Protein AF-A0A7S1BZ15-F1 (afdb_monomer)

Foldseek 3Di:
DDPDDPPPQDQPPLPQWQDKDWDLQLPPPDIWIWTDHFFWIATFDDDPVDPDGPPSPGGPDIDGDDPQKTWQDKDWDPQQLQLHIKIWTWIARPVQQWIWIWIWGDDVPGSDDDTDTDDDDPQFDFIDTDRDPFGWRDKDWDPPVPLQGTWIWTDTPPDIDTGDGDHPDRFDKDWDFQADPDPPCRRVAQKKKWWWKQFQVVRDIDIRIDHRHDAWDQDDPVGTDHDSIDMRRQGHGIDTDDIDMGD

Nearest PDB structures (foldseek):
  5kkl-assembly1_A  TM=6.289E-01  e=1.834E-01  Thermochaetoides thermophila DSM 1495
  5kji-assembly1_A  TM=6.175E-01  e=2.250E-01  Thermochaetoides thermophila DSM 1495
  5bjs-assembly1_A  TM=6.123E-01  e=2.131E+00  Thermochaetoides thermophila
  4k15-assembly1_C-2  TM=3.748E-01  e=7.644E+00  Listeria monocytogenes EGD-e

Sequence (247 aa):
MVKKFDTKIPIKDVSGCKNIEVADINEDGIMDFFLSTKDRIQFFYSSEKYSKIISLEGASEEILPPSNYKLGIATMQDFDLDGGLKVVAVYYNEEQKKHKTVMYSRREGVSKAPFWKVFHSKDNFPVVEGQFSSKFNDIAAVDYNNDGFKDIVVVNHYALYHLVSEPLYTPTYLAVVLHGKGYVNKYGIGSSLKMKVYNKKKKQIEYHLKSVNTYSHGTTEHGGAVDHRNVFGLGYTSTPLHLSIVW

InterPro domains:
  IPR028994 Integrin alpha, N-terminal [G3DSA:2.130.10.130] (46-192)
  IPR028994 Integrin alpha, N-terminal [SSF69318] (20-158)

Secondary structure (DSSP, 8-state):
------TTSPPTT-TT--EEEEE-SSSSSS-EEEEE-SS-EEEE--BTTBSS-S-SSS-SEEEPPPTT-EEEEEEEE-TTSSSS-EEEEEEEETTTTEEEEEEEEPPTT--SSPPEE----GGGS---EEE-SS-EEEEEEE-SSSSSSPEEEEEESS-EEEE----SS--EEEEE----SSSS-TT-TT-EEEEEEEETTTTEEEEEEEE------S--TT-------EEEEEETTEEEEEEEEE-

pLDDT: mean 82.38, std 12.86, range [39.16, 97.62]

Solvent-accessible surface area (backbone atoms only — not comparable to full-atom values): 14751 Å² total; per-residue (Å²): 133,87,78,78,76,82,80,85,69,75,73,65,94,57,71,65,58,76,41,76,49,76,43,56,76,54,73,80,86,49,68,19,39,40,38,25,26,50,66,34,35,35,31,40,53,46,50,89,94,40,98,48,76,68,40,95,84,45,66,75,43,74,48,73,51,60,91,84,37,38,36,40,51,54,53,75,44,50,55,79,25,66,62,56,66,25,39,40,35,37,28,35,21,83,89,75,33,30,45,44,54,47,41,30,32,50,56,92,95,42,55,58,86,65,73,39,83,72,68,89,66,72,72,74,45,59,64,60,76,54,79,45,99,64,64,51,76,50,76,48,76,44,52,81,85,70,81,79,43,43,18,41,38,39,28,36,94,86,50,77,47,79,35,67,54,62,69,88,64,88,59,45,67,48,77,43,72,56,78,47,95,53,96,66,63,34,63,41,60,71,24,33,41,42,36,37,26,42,29,63,81,79,71,41,79,48,76,50,77,46,72,31,78,73,82,62,64,57,74,45,104,87,56,56,58,76,74,71,64,48,72,42,31,32,21,88,42,42,42,86,74,47,78,48,80,46,118

Mean predicted aligned error: 7.74 Å

Organism: NCBI:txid216773

Radius of gyration: 18.77 Å; Cα contacts (8 Å, |Δi|>4): 519; chains: 1; bounding box: 54×38×46 Å

Structure (mmCIF, N/CA/C/O backbone):
data_AF-A0A7S1BZ15-F1
#
_entry.id   AF-A0A7S1BZ15-F1
#
loop_
_atom_site.group_PDB
_atom_site.id
_atom_site.type_symbol
_atom_site.label_atom_id
_atom_site.label_alt_id
_atom_site.label_comp_id
_atom_site.label_asym_id
_atom_site.label_entity_id
_atom_site.label_seq_id
_atom_site.pdbx_PDB_ins_code
_atom_site.Cartn_x
_atom_site.Cartn_y
_atom_site.Cartn_z
_atom_site.occupancy
_atom_site.B_iso_or_equiv
_atom_site.auth_seq_id
_atom_site.auth_comp_id
_atom_site.auth_asym_id
_atom_site.auth_atom_id
_atom_site.pdbx_PDB_model_num
ATOM 1 N N . MET A 1 1 ? -33.675 -0.285 -7.784 1.00 44.59 1 MET A N 1
ATOM 2 C CA . MET A 1 1 ? -33.252 0.994 -8.396 1.00 44.59 1 MET A CA 1
ATOM 3 C C . MET A 1 1 ? -31.966 0.731 -9.171 1.00 44.59 1 MET A C 1
ATOM 5 O O . MET A 1 1 ? -30.958 0.428 -8.548 1.00 44.59 1 MET A O 1
ATOM 9 N N . VAL A 1 2 ? -32.007 0.723 -10.506 1.00 39.16 2 VAL A N 1
ATOM 10 C CA . VAL A 1 2 ? -30.807 0.484 -11.329 1.00 39.16 2 VAL A CA 1
ATOM 11 C C . VAL A 1 2 ? -29.987 1.771 -11.325 1.00 39.16 2 VAL A C 1
ATOM 13 O O . VAL A 1 2 ? -30.409 2.772 -11.903 1.00 39.16 2 VAL A O 1
ATOM 16 N N . LYS A 1 3 ? -28.846 1.775 -10.629 1.00 40.25 3 LYS A N 1
ATOM 17 C CA . LYS A 1 3 ? -27.887 2.880 -10.721 1.00 40.25 3 LYS A CA 1
ATOM 18 C C . LYS A 1 3 ? -27.368 2.900 -12.163 1.00 40.25 3 LYS A C 1
ATOM 20 O O . LYS A 1 3 ? -26.709 1.959 -12.590 1.00 40.25 3 LYS A O 1
ATOM 25 N N . LYS A 1 4 ? -27.709 3.936 -12.936 1.00 44.47 4 LYS A N 1
ATOM 26 C CA . LYS A 1 4 ? -27.056 4.188 -14.227 1.00 44.47 4 LYS A CA 1
ATOM 27 C C . LYS A 1 4 ? -25.597 4.517 -13.925 1.00 44.47 4 LYS A C 1
ATOM 29 O O . LYS A 1 4 ? -25.329 5.524 -13.277 1.00 44.47 4 LYS A O 1
ATOM 34 N N . PHE A 1 5 ? -24.680 3.657 -14.356 1.00 49.06 5 PHE A N 1
ATOM 35 C CA . PHE A 1 5 ? -23.257 3.967 -14.326 1.00 49.06 5 PHE A CA 1
ATOM 36 C C . PHE A 1 5 ? -23.017 5.185 -15.222 1.00 49.06 5 PHE A C 1
ATOM 38 O O . PHE A 1 5 ? -23.449 5.212 -16.376 1.00 49.06 5 PHE A O 1
ATOM 45 N N . ASP A 1 6 ? -22.388 6.217 -14.670 1.00 52.53 6 ASP A N 1
ATOM 46 C CA . ASP A 1 6 ? -22.028 7.432 -15.397 1.00 52.53 6 ASP A CA 1
ATOM 47 C C . ASP A 1 6 ? -20.778 7.137 -16.239 1.00 52.53 6 ASP A C 1
ATOM 49 O O . ASP A 1 6 ? -19.660 7.488 -15.885 1.00 52.53 6 ASP A O 1
ATOM 53 N N . THR A 1 7 ? -20.949 6.393 -17.335 1.00 54.91 7 THR A N 1
ATOM 54 C CA . THR A 1 7 ? -19.856 6.000 -18.243 1.00 54.91 7 THR A CA 1
ATOM 55 C C . THR A 1 7 ? -19.433 7.127 -19.189 1.00 54.91 7 THR A C 1
ATOM 57 O O . THR A 1 7 ? -18.680 6.890 -20.130 1.00 54.91 7 THR A O 1
ATOM 60 N N . LYS A 1 8 ? -19.974 8.342 -19.027 1.00 59.38 8 LYS A N 1
ATOM 61 C CA . LYS A 1 8 ? -19.909 9.372 -20.072 1.00 59.38 8 LYS A CA 1
ATOM 62 C C . LYS A 1 8 ? -18.646 10.224 -20.041 1.00 59.38 8 LYS A C 1
ATOM 64 O O . LYS A 1 8 ? -18.372 10.890 -21.035 1.00 59.38 8 LYS A O 1
ATOM 69 N N . ILE A 1 9 ? -17.885 10.210 -18.948 1.00 71.38 9 ILE A N 1
ATOM 70 C CA . ILE A 1 9 ? -16.677 11.029 -18.818 1.00 71.38 9 ILE A CA 1
ATOM 71 C C . ILE A 1 9 ? -15.541 10.148 -18.286 1.00 71.38 9 ILE A C 1
ATOM 73 O O . ILE A 1 9 ? -15.444 9.957 -17.075 1.00 71.38 9 ILE A O 1
ATOM 77 N N . PRO A 1 10 ? -14.705 9.561 -19.164 1.00 75.44 10 PRO A N 1
ATOM 78 C CA . PRO A 1 10 ? -13.516 8.849 -18.715 1.00 75.44 10 PRO A CA 1
ATOM 79 C C . PRO A 1 10 ? -12.548 9.818 -18.026 1.00 75.44 10 PRO A C 1
ATOM 81 O O . PRO A 1 10 ? -12.437 10.980 -18.428 1.00 75.44 10 PRO A O 1
ATOM 84 N N . ILE A 1 11 ? -11.818 9.326 -17.021 1.00 77.69 11 ILE A N 1
ATOM 85 C CA . ILE A 1 11 ? -10.677 10.055 -16.455 1.00 77.69 11 ILE A CA 1
ATOM 86 C C . ILE A 1 11 ? -9.656 10.236 -17.586 1.00 77.69 11 ILE A C 1
ATOM 88 O O . ILE A 1 11 ? -9.300 9.273 -18.270 1.00 77.69 11 ILE A O 1
ATOM 92 N N . LYS A 1 12 ? -9.238 11.477 -17.839 1.00 79.94 12 LYS A N 1
ATOM 93 C CA . LYS A 1 12 ? -8.246 11.792 -18.876 1.00 79.94 12 LYS A CA 1
ATOM 94 C C . LYS A 1 12 ? -6.838 11.436 -18.393 1.00 79.94 12 LYS A C 1
ATOM 96 O O . LYS A 1 12 ? -6.609 11.267 -17.203 1.00 79.94 12 LYS A O 1
ATOM 101 N N . ASP A 1 13 ? -5.903 11.302 -19.330 1.00 82.38 13 ASP A N 1
ATOM 102 C CA . ASP A 1 13 ? -4.465 11.136 -19.056 1.00 82.38 13 ASP A CA 1
ATOM 103 C C . ASP A 1 13 ? -4.048 9.874 -18.277 1.00 82.38 13 ASP A C 1
ATOM 105 O O . ASP A 1 13 ? -2.914 9.767 -17.819 1.00 82.38 13 ASP A O 1
ATOM 109 N N . VAL A 1 14 ? -4.911 8.855 -18.228 1.00 85.38 14 VAL A N 1
ATOM 110 C CA . VAL A 1 14 ? -4.626 7.537 -17.620 1.00 85.38 14 VAL A CA 1
ATOM 111 C C . VAL A 1 14 ? -4.188 6.479 -18.647 1.00 85.38 14 VAL A C 1
ATOM 113 O O . VAL A 1 14 ? -4.316 5.273 -18.429 1.00 85.38 14 VAL A O 1
ATOM 116 N N . SER A 1 15 ? -3.700 6.908 -19.818 1.00 85.62 15 SER A N 1
ATOM 117 C CA . SER A 1 15 ? -3.328 5.990 -20.904 1.00 85.62 15 SER A CA 1
ATOM 118 C C . SER A 1 15 ? -2.212 5.026 -20.479 1.00 85.62 15 SER A C 1
ATOM 120 O O . SER A 1 15 ? -1.218 5.428 -19.871 1.00 85.62 15 SER A O 1
ATOM 122 N N . GLY A 1 16 ? -2.358 3.744 -20.822 1.00 86.12 16 GLY A N 1
ATOM 123 C CA . GLY A 1 16 ? -1.389 2.720 -20.423 1.00 86.12 16 GLY A CA 1
ATOM 124 C C . GLY A 1 16 ? -1.361 2.467 -18.914 1.00 86.12 16 GLY A C 1
ATOM 125 O O . GLY A 1 16 ? -0.291 2.171 -18.378 1.00 86.12 16 GLY A O 1
ATOM 126 N N . CYS A 1 17 ? -2.505 2.622 -18.238 1.00 88.88 17 CYS A N 1
ATOM 127 C CA . CYS A 1 17 ? -2.699 2.160 -16.869 1.00 88.88 17 CYS A CA 1
ATOM 128 C C . CYS A 1 17 ? -2.398 0.656 -16.771 1.00 88.88 17 CYS A C 1
ATOM 130 O O . CYS A 1 17 ? -2.836 -0.128 -17.614 1.00 88.88 17 CYS A O 1
ATOM 132 N N . LYS A 1 18 ? -1.613 0.282 -15.761 1.00 88.38 18 LYS A N 1
ATOM 133 C CA . LYS A 1 18 ? -1.180 -1.094 -15.492 1.00 88.38 18 LYS A CA 1
ATOM 134 C C . LYS A 1 18 ? -1.753 -1.647 -14.198 1.00 88.38 18 LYS A C 1
ATOM 136 O O . LYS A 1 18 ? -2.000 -2.839 -14.123 1.00 88.38 18 LYS A O 1
ATOM 141 N N . ASN A 1 19 ? -1.942 -0.789 -13.198 1.00 90.12 19 ASN A N 1
ATOM 142 C CA . ASN A 1 19 ? -2.506 -1.170 -11.908 1.00 90.12 19 ASN A CA 1
ATOM 143 C C . ASN A 1 19 ? -3.420 -0.057 -11.383 1.00 90.12 19 ASN A C 1
ATOM 145 O O . ASN A 1 19 ? -3.116 1.127 -11.576 1.00 90.12 19 ASN A O 1
ATOM 149 N N . ILE A 1 20 ? -4.495 -0.464 -10.709 1.00 91.56 20 ILE A N 1
ATOM 150 C CA . ILE A 1 20 ? -5.425 0.376 -9.961 1.00 91.56 20 ILE A CA 1
ATOM 151 C C . ILE A 1 20 ? -5.588 -0.196 -8.554 1.00 91.56 20 ILE A C 1
ATOM 153 O O . ILE A 1 20 ? -5.890 -1.374 -8.387 1.00 91.56 20 ILE A O 1
ATOM 157 N N . GLU A 1 21 ? -5.445 0.656 -7.546 1.00 91.69 21 GLU A N 1
ATOM 158 C CA . GLU A 1 21 ? -5.694 0.297 -6.151 1.00 91.69 21 GLU A CA 1
ATOM 159 C C . GLU A 1 21 ? -6.613 1.323 -5.489 1.00 91.69 21 GLU A C 1
ATOM 161 O O . GLU A 1 21 ? -6.684 2.481 -5.907 1.00 91.69 21 GLU A O 1
ATOM 166 N N . VAL A 1 22 ? -7.347 0.873 -4.472 1.00 89.75 22 VAL A N 1
ATOM 167 C CA . VAL A 1 22 ? -8.359 1.661 -3.763 1.00 89.75 22 VAL A CA 1
ATOM 168 C C . VAL A 1 22 ? -8.061 1.609 -2.276 1.00 89.75 22 VAL A C 1
ATOM 170 O O . VAL A 1 22 ? -7.953 0.521 -1.709 1.00 89.75 22 VAL A O 1
ATOM 173 N N . ALA A 1 23 ? -7.950 2.771 -1.646 1.00 88.19 23 ALA A N 1
ATOM 174 C CA . ALA A 1 23 ? -7.751 2.899 -0.207 1.00 88.19 23 ALA A CA 1
ATOM 175 C C . ALA A 1 23 ? -8.147 4.305 0.257 1.00 88.19 23 ALA A C 1
ATOM 177 O O . ALA A 1 23 ? -8.297 5.194 -0.566 1.00 88.19 23 ALA A O 1
ATOM 178 N N . ASP A 1 24 ? -8.285 4.521 1.562 1.00 87.12 24 ASP A N 1
ATOM 179 C CA . ASP A 1 24 ? -8.337 5.873 2.134 1.00 87.12 24 ASP A CA 1
ATOM 180 C C . ASP A 1 24 ? -6.906 6.437 2.170 1.00 87.12 24 ASP A C 1
ATOM 182 O O . ASP A 1 24 ? -6.137 6.139 3.085 1.00 87.12 24 ASP A O 1
ATOM 186 N N . ILE A 1 25 ? -6.484 7.130 1.107 1.00 88.62 25 ILE A N 1
ATOM 187 C CA . ILE A 1 25 ? -5.078 7.530 0.899 1.00 88.62 25 ILE A CA 1
ATOM 188 C C . ILE A 1 25 ? -4.770 8.837 1.634 1.00 88.62 25 ILE A C 1
ATOM 190 O O . ILE A 1 25 ? -3.607 9.127 1.952 1.00 88.62 25 ILE A O 1
ATOM 194 N N . ASN A 1 26 ? -5.787 9.666 1.847 1.00 86.31 26 ASN A N 1
ATOM 195 C CA . ASN A 1 26 ? -5.674 10.955 2.520 1.00 86.31 26 ASN A CA 1
ATOM 196 C C . ASN A 1 26 ? -6.217 10.949 3.969 1.00 86.31 26 ASN A C 1
ATOM 198 O O . ASN A 1 26 ? -6.191 11.999 4.620 1.00 86.31 26 ASN A O 1
ATOM 202 N N . GLU A 1 27 ? -6.660 9.786 4.460 1.00 84.62 27 GLU A N 1
ATOM 203 C CA . GLU A 1 27 ? -7.200 9.552 5.806 1.00 84.62 27 GLU A CA 1
ATOM 204 C C . GLU A 1 27 ? -8.442 10.405 6.127 1.00 84.62 27 GLU A C 1
ATOM 206 O O . GLU A 1 27 ? -8.638 10.835 7.270 1.00 84.62 27 GLU A O 1
ATOM 211 N N . ASP A 1 28 ? -9.278 10.687 5.125 1.00 84.44 28 ASP A N 1
ATOM 212 C CA . ASP A 1 28 ? -10.520 11.451 5.290 1.00 84.44 28 ASP A CA 1
ATOM 213 C C . ASP A 1 28 ? -11.763 10.572 5.521 1.00 84.44 28 ASP A C 1
ATOM 215 O O . ASP A 1 28 ? -12.860 11.094 5.747 1.00 84.44 28 ASP A O 1
ATOM 219 N N . GLY A 1 29 ? -11.589 9.248 5.551 1.00 81.38 29 GLY A N 1
ATOM 220 C CA . GLY A 1 29 ? -12.654 8.265 5.734 1.00 8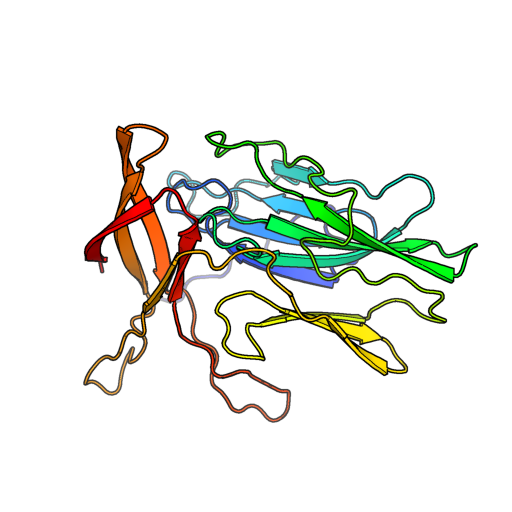1.38 29 GLY A CA 1
ATOM 221 C C . GLY A 1 29 ? -13.338 7.841 4.434 1.00 81.38 29 GLY A C 1
ATOM 222 O O . GLY A 1 29 ? -14.291 7.054 4.482 1.00 81.38 29 GLY A O 1
ATOM 223 N N . ILE A 1 30 ? -12.877 8.327 3.281 1.00 83.12 30 ILE A N 1
ATOM 224 C CA . ILE A 1 30 ? -13.463 8.069 1.966 1.00 83.12 30 ILE A CA 1
ATOM 225 C C . ILE A 1 30 ? -12.435 7.352 1.101 1.00 83.12 30 ILE A C 1
ATOM 227 O O . ILE A 1 30 ? -11.237 7.585 1.168 1.00 83.12 30 ILE A O 1
ATOM 231 N N . MET A 1 31 ? -12.906 6.418 0.278 1.00 86.06 31 MET A N 1
ATOM 232 C CA . MET A 1 31 ? -12.012 5.696 -0.617 1.00 86.06 31 MET A CA 1
ATOM 233 C C . MET A 1 31 ? -11.532 6.578 -1.770 1.00 86.06 31 MET A C 1
ATOM 235 O O . MET A 1 31 ? -12.329 7.128 -2.537 1.00 86.06 31 MET A O 1
ATOM 239 N N . ASP A 1 32 ? -10.220 6.606 -1.928 1.00 88.25 32 ASP A N 1
ATOM 240 C CA . ASP A 1 32 ? -9.468 7.219 -3.007 1.00 88.25 32 ASP A CA 1
ATOM 241 C C . ASP A 1 32 ? -8.964 6.155 -3.988 1.00 88.25 32 ASP A C 1
ATOM 243 O O . ASP A 1 32 ? -9.037 4.948 -3.734 1.00 88.25 32 ASP A O 1
ATOM 247 N N . PHE A 1 33 ? -8.403 6.611 -5.110 1.00 88.81 33 PHE A N 1
ATOM 248 C CA . PHE A 1 33 ? -7.779 5.738 -6.100 1.00 88.81 33 PHE A CA 1
ATOM 249 C C . PHE A 1 33 ? -6.315 6.087 -6.315 1.00 88.81 33 PHE A C 1
ATOM 251 O O . PHE A 1 33 ? -5.917 7.251 -6.386 1.00 88.81 33 PHE A O 1
ATOM 258 N N . PHE A 1 34 ? -5.538 5.037 -6.514 1.00 91.81 34 PHE A N 1
ATOM 259 C CA . PHE A 1 34 ? -4.167 5.064 -6.974 1.00 91.81 34 PHE A CA 1
ATOM 260 C C . PHE A 1 34 ? -4.104 4.379 -8.339 1.00 91.81 34 PHE A C 1
ATOM 262 O O . PHE A 1 34 ? -4.646 3.287 -8.506 1.00 91.81 34 PHE A O 1
ATOM 269 N N . LEU A 1 35 ? -3.428 4.992 -9.308 1.00 92.69 35 LEU A N 1
ATOM 270 C CA . LEU A 1 35 ? -3.167 4.404 -10.619 1.00 92.69 35 LEU A CA 1
ATOM 271 C C . LEU A 1 35 ? -1.669 4.409 -10.903 1.00 92.69 35 LEU A C 1
ATOM 273 O O . LEU A 1 35 ? -0.991 5.420 -10.715 1.00 92.69 35 LEU A O 1
ATOM 277 N N . SER A 1 36 ? -1.164 3.310 -11.456 1.00 93.69 36 SER A N 1
ATOM 278 C CA . SER A 1 36 ? 0.150 3.292 -12.099 1.00 93.69 36 SER A CA 1
ATOM 279 C C . SER A 1 36 ? -0.014 3.254 -13.614 1.00 93.69 36 SER A C 1
ATOM 281 O O . SER A 1 36 ? -0.745 2.426 -14.160 1.00 93.69 36 SER A O 1
ATOM 283 N N . THR A 1 37 ? 0.656 4.169 -14.307 1.00 91.81 37 THR A N 1
ATOM 284 C CA . THR A 1 37 ? 0.721 4.213 -15.775 1.00 91.81 37 THR A CA 1
ATOM 285 C C . THR A 1 37 ? 2.115 3.797 -16.248 1.00 91.81 37 THR A C 1
ATOM 287 O O . THR A 1 37 ? 2.979 3.418 -15.459 1.00 91.81 37 THR A O 1
ATOM 290 N N . LYS A 1 38 ? 2.388 3.876 -17.550 1.00 87.00 38 LYS A N 1
ATOM 291 C CA . LYS A 1 38 ? 3.755 3.701 -18.071 1.00 87.00 38 LYS A CA 1
ATOM 292 C C . LYS A 1 38 ? 4.723 4.823 -17.652 1.00 87.00 38 LYS A C 1
ATOM 294 O O . LYS A 1 38 ? 5.930 4.581 -17.594 1.00 87.00 38 LYS A O 1
ATOM 299 N N . ASP A 1 39 ? 4.202 6.016 -17.356 1.00 91.50 39 ASP A N 1
ATOM 300 C CA . ASP A 1 39 ? 5.015 7.230 -17.215 1.00 91.50 39 ASP A CA 1
ATOM 301 C C . ASP A 1 39 ? 5.002 7.808 -15.803 1.00 91.50 39 ASP A C 1
ATOM 303 O O . ASP A 1 39 ? 5.892 8.582 -15.477 1.00 91.50 39 ASP A O 1
ATOM 307 N N . ARG A 1 40 ? 4.005 7.479 -14.977 1.00 94.19 40 ARG A N 1
ATOM 308 C CA . ARG A 1 40 ? 3.828 8.068 -13.645 1.00 94.19 40 ARG A CA 1
ATOM 309 C C . ARG A 1 40 ? 2.841 7.288 -12.787 1.00 94.19 40 ARG A C 1
ATOM 311 O O . ARG A 1 40 ? 2.041 6.498 -13.293 1.00 94.19 40 ARG A O 1
ATOM 318 N N . ILE A 1 41 ? 2.882 7.577 -11.499 1.00 95.25 41 ILE A N 1
ATOM 319 C CA . ILE A 1 41 ? 1.857 7.204 -10.530 1.00 95.25 41 ILE A CA 1
ATOM 320 C C . ILE A 1 41 ? 0.931 8.402 -10.336 1.00 95.25 41 ILE A C 1
ATOM 322 O O . ILE A 1 41 ? 1.420 9.529 -10.272 1.00 95.25 41 ILE A O 1
ATOM 326 N N . GLN A 1 42 ? -0.371 8.160 -10.230 1.00 93.50 42 GLN A N 1
ATOM 327 C CA . GLN A 1 42 ? -1.399 9.186 -10.069 1.00 93.50 42 GLN A CA 1
ATOM 328 C C . GLN A 1 42 ? -2.318 8.838 -8.901 1.00 93.50 42 GLN A C 1
ATOM 330 O O . GLN A 1 42 ? -2.738 7.689 -8.764 1.00 93.50 42 GLN A O 1
ATOM 335 N N . PHE A 1 43 ? -2.659 9.838 -8.096 1.00 91.88 43 PHE A N 1
ATOM 336 C CA . PHE A 1 43 ? -3.607 9.717 -6.993 1.00 91.88 43 PHE A CA 1
ATOM 337 C C . PHE A 1 43 ? -4.846 10.560 -7.273 1.00 91.88 43 PHE A C 1
ATOM 339 O O . PHE A 1 43 ? -4.744 11.675 -7.791 1.00 91.88 43 PHE A O 1
ATOM 346 N N . PHE A 1 44 ? -6.010 10.040 -6.903 1.00 89.31 44 PHE A N 1
ATOM 347 C CA . PHE A 1 44 ?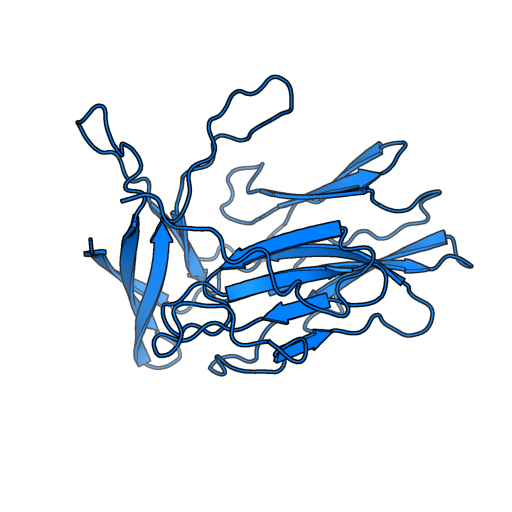 -7.303 10.679 -7.101 1.00 89.31 44 PHE A CA 1
ATOM 348 C C . PHE A 1 44 ? -8.064 10.661 -5.784 1.00 89.31 44 PHE A C 1
ATOM 350 O O . PHE A 1 44 ? -8.521 9.600 -5.357 1.00 89.31 44 PHE A O 1
ATOM 357 N N . TYR A 1 45 ? -8.189 11.832 -5.161 1.00 87.69 45 TYR A N 1
ATOM 358 C CA . TYR A 1 45 ? -8.857 11.963 -3.872 1.00 87.69 45 TYR A CA 1
ATOM 359 C C . TYR A 1 45 ? -10.367 12.180 -4.043 1.00 87.69 45 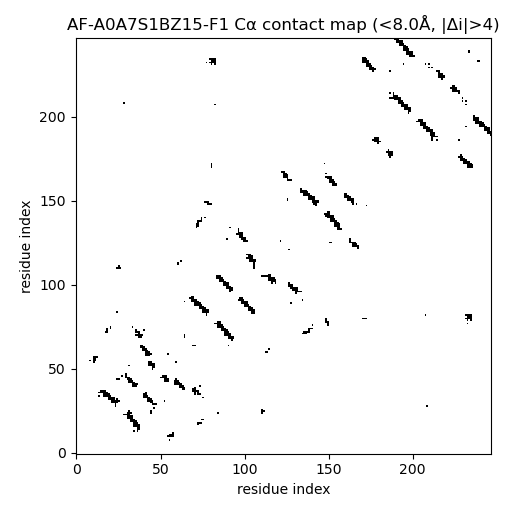TYR A C 1
ATOM 361 O O . TYR A 1 45 ? -10.811 13.018 -4.840 1.00 87.69 45 TYR A O 1
ATOM 369 N N . SER A 1 46 ? -11.163 11.415 -3.305 1.00 85.19 46 SER A N 1
ATOM 370 C CA . SER A 1 46 ? -12.620 11.553 -3.234 1.00 85.19 46 SER A CA 1
ATOM 371 C C . SER A 1 46 ? -13.020 12.599 -2.176 1.00 85.19 46 SER A C 1
ATOM 373 O O . SER A 1 46 ? -12.180 13.128 -1.459 1.00 85.19 46 SER A O 1
ATOM 375 N N . SER A 1 47 ? -14.304 12.980 -2.093 1.00 80.12 47 SER A N 1
ATOM 376 C CA . SER A 1 47 ? -14.819 13.764 -0.948 1.00 80.12 47 SER A CA 1
ATOM 377 C C . SER A 1 47 ? -16.319 13.537 -0.740 1.00 80.12 47 SER A C 1
ATOM 379 O O . SER A 1 47 ? -17.021 13.266 -1.708 1.00 80.12 47 SER A O 1
ATOM 381 N N . GLU A 1 48 ? -16.865 13.746 0.463 1.00 67.88 48 GLU A N 1
ATOM 382 C CA . GLU A 1 48 ? -18.291 13.468 0.742 1.00 67.88 48 GLU A CA 1
ATOM 383 C C . GLU A 1 48 ? -19.240 14.322 -0.107 1.00 67.88 48 GLU A C 1
ATOM 385 O O . GLU A 1 48 ? -20.334 13.892 -0.480 1.00 67.88 48 GLU A O 1
ATOM 390 N N . LYS A 1 49 ? -18.808 15.545 -0.442 1.00 63.16 49 LYS A N 1
ATOM 391 C CA . LYS A 1 49 ? -19.600 16.512 -1.212 1.00 63.16 49 LYS A CA 1
ATOM 392 C C . LYS A 1 49 ? -19.929 16.002 -2.615 1.00 63.16 49 LYS A C 1
ATOM 394 O O . LYS A 1 49 ? -20.930 16.405 -3.208 1.00 63.16 49 LYS A O 1
ATOM 399 N N . TYR A 1 50 ? -19.095 15.116 -3.139 1.00 55.47 50 TYR A N 1
ATOM 400 C CA . TYR A 1 50 ? -19.268 14.520 -4.443 1.00 55.47 50 TYR A CA 1
ATOM 401 C C . TYR A 1 50 ? -19.039 13.028 -4.247 1.00 55.47 50 TYR A C 1
ATOM 403 O O . TYR A 1 50 ? -17.907 12.584 -4.158 1.00 55.47 50 TYR A O 1
ATOM 411 N N . SER A 1 51 ? -20.099 12.224 -4.216 1.00 53.06 51 SER A N 1
ATOM 412 C CA . SER A 1 51 ? -20.026 10.751 -4.259 1.00 53.06 51 SER A CA 1
ATOM 413 C C . SER A 1 51 ? -19.458 10.212 -5.594 1.00 53.06 51 SER A C 1
ATOM 415 O O . SER A 1 51 ? -19.870 9.170 -6.102 1.00 53.06 51 SER A O 1
ATOM 417 N N . LYS A 1 52 ? -18.543 10.974 -6.197 1.00 60.34 52 LYS A N 1
ATOM 418 C CA . LYS A 1 52 ? -17.869 10.844 -7.478 1.00 60.34 52 LYS A CA 1
ATOM 419 C C . LYS A 1 52 ? -16.413 11.259 -7.265 1.00 60.34 52 LYS A C 1
ATOM 421 O O . LYS A 1 52 ? -16.148 12.212 -6.542 1.00 60.34 52 LYS A O 1
ATOM 426 N N . ILE A 1 53 ? -15.498 10.585 -7.950 1.00 58.69 53 ILE A N 1
ATOM 427 C CA . ILE A 1 53 ? -14.075 10.939 -7.987 1.00 58.69 53 ILE A CA 1
ATOM 428 C C . ILE A 1 53 ? -13.947 12.405 -8.427 1.00 58.69 53 ILE A C 1
ATOM 430 O O . ILE A 1 53 ? -14.404 12.771 -9.515 1.00 58.69 53 ILE A O 1
ATOM 434 N N . ILE A 1 54 ? -13.360 13.257 -7.583 1.00 56.22 54 ILE A N 1
ATOM 435 C CA . ILE A 1 54 ? -13.210 14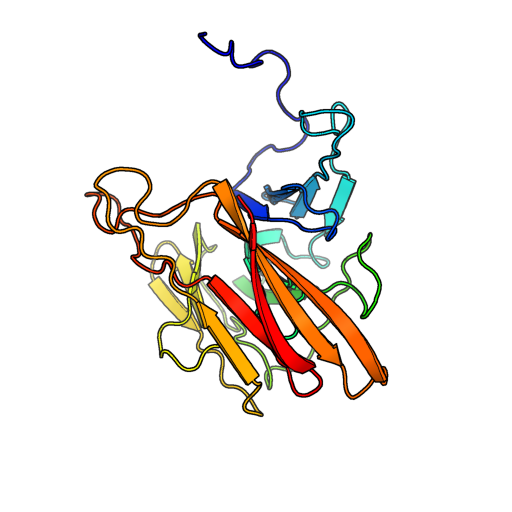.692 -7.865 1.00 56.22 54 ILE A CA 1
ATOM 436 C C . ILE A 1 54 ? -11.919 14.869 -8.634 1.00 56.22 54 ILE A C 1
ATOM 438 O O . ILE A 1 54 ? -10.865 15.204 -8.109 1.00 56.22 54 ILE A O 1
ATOM 442 N N . SER A 1 55 ? -12.017 14.572 -9.916 1.00 53.56 55 SER A N 1
ATOM 443 C CA . SER A 1 55 ? -10.956 14.794 -10.877 1.00 53.56 55 SER A CA 1
ATOM 444 C C . SER A 1 55 ? -11.584 14.735 -12.263 1.00 53.56 55 SER A C 1
ATOM 446 O O . SER A 1 55 ? -11.444 13.782 -13.023 1.00 53.56 55 SER A O 1
ATOM 448 N N . LEU A 1 56 ? -12.369 15.760 -12.593 1.00 56.34 56 LEU A N 1
ATOM 449 C CA . LEU A 1 56 ? -12.805 15.949 -13.980 1.00 56.34 56 LEU A CA 1
ATOM 450 C C . LEU A 1 56 ? -11.672 16.534 -14.848 1.00 56.34 56 LEU A C 1
ATOM 452 O O . LEU A 1 56 ? -11.813 16.596 -16.069 1.00 56.34 56 LEU A O 1
ATOM 456 N N . GLU A 1 57 ? -10.547 16.926 -14.232 1.00 69.25 57 GLU A N 1
ATOM 457 C CA . GLU A 1 57 ? -9.455 17.674 -14.872 1.00 69.25 57 GLU A CA 1
ATOM 458 C C . GLU A 1 57 ? -8.046 17.074 -14.679 1.00 69.25 57 GLU A C 1
ATOM 460 O O . GLU A 1 57 ? -7.092 17.642 -15.198 1.00 69.25 57 GLU A O 1
ATOM 465 N N . GLY A 1 58 ? -7.887 15.930 -13.994 1.00 78.44 58 GLY A N 1
ATOM 466 C CA . GLY A 1 58 ? -6.580 15.263 -13.833 1.00 78.44 58 GLY A CA 1
ATOM 467 C C . GLY A 1 58 ? -6.229 14.875 -12.392 1.00 78.44 58 GLY A C 1
ATOM 468 O O . GLY A 1 58 ? -6.971 15.180 -11.457 1.00 78.44 58 GLY A O 1
ATOM 469 N N . ALA A 1 59 ? -5.126 14.145 -12.214 1.00 88.00 59 ALA A N 1
ATOM 470 C CA . ALA A 1 59 ? -4.722 13.587 -10.921 1.00 88.00 59 ALA A CA 1
ATOM 471 C C . ALA A 1 59 ? -4.580 14.662 -9.826 1.00 88.00 59 ALA A C 1
ATOM 473 O O . ALA A 1 59 ? -4.080 15.758 -10.075 1.00 88.00 59 ALA A O 1
ATOM 474 N N . SER A 1 60 ? -4.991 14.335 -8.599 1.00 88.19 60 SER A N 1
ATOM 475 C CA . SER A 1 60 ? -4.819 15.204 -7.426 1.00 88.19 60 SER A CA 1
ATOM 476 C C . SER A 1 60 ? -3.349 15.334 -7.020 1.00 88.19 60 SER A C 1
ATOM 478 O O . SER A 1 60 ? -2.940 16.344 -6.450 1.00 88.19 60 SER A O 1
ATOM 480 N N . GLU A 1 61 ? -2.563 14.297 -7.296 1.00 90.69 61 GLU A N 1
ATOM 481 C CA . GLU A 1 61 ? -1.135 14.218 -7.016 1.00 90.69 61 GLU A CA 1
ATOM 482 C C . GLU A 1 61 ? -0.475 13.221 -7.980 1.00 90.69 61 GLU A C 1
ATOM 484 O O . GLU A 1 61 ? -1.112 12.257 -8.410 1.00 90.69 61 GLU A O 1
ATOM 489 N N . GLU A 1 62 ? 0.806 13.426 -8.301 1.00 93.00 62 GLU A N 1
ATOM 490 C CA . GLU A 1 62 ? 1.578 12.522 -9.156 1.00 93.00 62 GLU A CA 1
ATOM 491 C C . GLU A 1 62 ? 2.975 12.238 -8.591 1.00 93.00 62 GLU A C 1
ATOM 493 O O . GLU A 1 62 ? 3.631 13.125 -8.042 1.00 93.00 62 GLU A O 1
ATOM 498 N N . ILE A 1 63 ? 3.472 11.016 -8.804 1.00 93.94 63 ILE A N 1
ATOM 499 C CA . ILE A 1 63 ? 4.889 10.673 -8.613 1.00 93.94 63 ILE A CA 1
ATOM 500 C C . ILE A 1 63 ? 5.492 10.343 -9.975 1.00 93.94 63 ILE A C 1
ATOM 502 O O . ILE A 1 63 ? 5.079 9.397 -10.655 1.00 93.94 63 ILE A O 1
ATOM 506 N N . LEU A 1 64 ? 6.513 11.115 -10.350 1.00 93.94 64 LEU A N 1
ATOM 507 C CA . LEU A 1 64 ? 7.279 10.898 -11.571 1.00 93.94 64 LEU A CA 1
ATOM 508 C C . LEU A 1 64 ? 8.422 9.890 -11.340 1.00 93.94 64 LEU A C 1
ATOM 510 O O . LEU A 1 64 ? 9.022 9.866 -10.259 1.00 93.94 64 LEU A O 1
ATOM 514 N N . PRO A 1 65 ? 8.764 9.070 -12.348 1.00 92.44 65 PRO A N 1
ATOM 515 C CA . PRO A 1 65 ? 9.934 8.210 -12.314 1.00 92.44 65 PRO A CA 1
ATOM 516 C C . PRO A 1 65 ? 11.235 8.998 -12.115 1.00 92.44 65 PRO A C 1
ATOM 518 O O . PRO A 1 65 ? 11.351 10.134 -12.580 1.00 92.44 65 PRO A O 1
ATOM 521 N N . PRO A 1 66 ? 12.260 8.390 -11.489 1.00 90.31 66 PRO A N 1
ATOM 522 C CA . PRO A 1 66 ? 13.612 8.938 -11.500 1.00 90.31 66 PRO A CA 1
ATOM 523 C C . PRO A 1 66 ? 14.134 9.153 -12.930 1.00 90.31 66 PRO A C 1
ATOM 525 O O . PRO A 1 66 ? 13.774 8.411 -13.845 1.00 90.31 66 PRO A O 1
ATOM 528 N N . SER A 1 67 ? 15.056 10.103 -13.116 1.00 90.56 67 SER A N 1
ATOM 529 C CA . SER A 1 67 ? 15.682 10.360 -14.420 1.00 90.56 67 SER A CA 1
ATOM 530 C C . SER A 1 67 ? 16.249 9.082 -15.048 1.00 90.56 67 SER A C 1
ATOM 532 O O . SER A 1 67 ? 16.934 8.310 -14.375 1.00 90.56 67 SER A O 1
ATOM 534 N N . ASN A 1 68 ? 15.992 8.881 -16.345 1.00 91.06 68 ASN A N 1
ATOM 535 C CA . ASN A 1 68 ? 16.387 7.707 -17.143 1.00 91.06 68 ASN A CA 1
ATOM 536 C C . ASN A 1 68 ? 15.707 6.382 -16.750 1.00 91.06 68 ASN A C 1
ATOM 538 O O . ASN A 1 68 ? 16.130 5.313 -17.192 1.00 91.06 68 ASN A O 1
ATOM 542 N N . TYR A 1 69 ? 14.659 6.420 -15.931 1.00 92.12 69 TYR A N 1
ATOM 543 C CA . TYR A 1 69 ? 13.840 5.256 -15.617 1.00 92.12 69 TYR A CA 1
ATOM 544 C C . TYR A 1 69 ? 12.404 5.448 -16.117 1.00 92.12 69 TYR A C 1
ATOM 546 O O . TYR A 1 69 ? 11.887 6.560 -16.155 1.00 92.12 69 TYR A O 1
ATOM 554 N N . LYS A 1 70 ? 11.743 4.343 -16.473 1.00 92.62 70 LYS A N 1
ATOM 555 C CA . LYS A 1 70 ? 10.302 4.283 -16.768 1.00 92.62 70 LYS A CA 1
ATOM 556 C C . LYS A 1 70 ? 9.578 3.532 -15.658 1.00 92.62 70 LYS A C 1
ATOM 558 O O . LYS A 1 70 ? 10.173 2.654 -15.025 1.00 92.62 70 LYS A O 1
ATOM 563 N N . LEU A 1 71 ? 8.300 3.838 -15.434 1.00 92.88 71 LEU A N 1
ATOM 564 C CA . LEU A 1 71 ? 7.502 3.099 -14.460 1.00 92.88 71 LEU A CA 1
ATOM 565 C C . LEU A 1 71 ? 7.213 1.686 -14.988 1.00 92.88 71 LEU A C 1
ATOM 567 O O . LEU A 1 71 ? 6.581 1.481 -16.032 1.00 92.88 71 LEU A O 1
ATOM 571 N N . GLY A 1 72 ? 7.738 0.693 -14.271 1.00 90.94 72 GLY A N 1
ATOM 572 C CA . GLY A 1 72 ? 7.441 -0.711 -14.506 1.00 90.94 72 GLY A CA 1
ATOM 573 C C . GLY A 1 72 ? 6.059 -1.015 -13.959 1.00 90.94 72 GLY A C 1
ATOM 574 O O . GLY A 1 72 ? 5.119 -1.166 -14.737 1.00 90.94 72 GLY A O 1
ATOM 575 N N . ILE A 1 73 ? 5.953 -1.040 -12.637 1.00 92.75 73 ILE A N 1
ATOM 576 C CA . ILE A 1 73 ? 4.715 -1.294 -11.910 1.00 92.75 73 ILE A CA 1
ATOM 577 C C . ILE A 1 73 ? 4.808 -0.714 -10.497 1.00 92.75 73 ILE A C 1
ATOM 579 O O . ILE A 1 73 ? 5.911 -0.427 -10.028 1.00 92.75 73 ILE A O 1
ATOM 583 N N . ALA A 1 74 ? 3.678 -0.517 -9.827 1.00 93.94 74 ALA A N 1
ATOM 584 C CA . ALA A 1 74 ? 3.652 -0.064 -8.445 1.00 93.94 74 ALA A CA 1
ATOM 585 C C . ALA A 1 74 ? 2.454 -0.638 -7.682 1.00 93.94 74 ALA A C 1
ATOM 587 O O . ALA A 1 74 ? 1.448 -0.981 -8.302 1.00 93.94 74 ALA A O 1
ATOM 588 N N . THR A 1 75 ? 2.580 -0.707 -6.359 1.00 93.81 75 THR A N 1
ATOM 589 C CA . THR A 1 75 ? 1.544 -1.143 -5.412 1.00 93.81 75 THR A CA 1
ATOM 590 C C . THR A 1 75 ? 1.561 -0.275 -4.154 1.00 93.81 75 THR A C 1
ATOM 592 O O . THR A 1 75 ? 2.566 0.398 -3.889 1.00 93.81 75 THR A O 1
ATOM 595 N N . MET A 1 76 ? 0.474 -0.268 -3.384 1.00 93.06 76 MET A N 1
ATOM 596 C CA . MET A 1 76 ? 0.321 0.555 -2.192 1.00 93.06 76 MET A CA 1
ATOM 597 C C . MET A 1 76 ? -0.189 -0.254 -0.994 1.00 93.06 76 MET A C 1
ATOM 599 O O . MET A 1 76 ? -1.299 -0.778 -0.996 1.00 93.06 76 MET A O 1
ATOM 603 N N . GLN A 1 77 ? 0.609 -0.316 0.070 1.00 91.12 77 GLN A N 1
ATOM 604 C CA . GLN A 1 77 ? 0.268 -0.992 1.326 1.00 91.12 77 GLN A CA 1
ATOM 605 C C . GLN A 1 77 ? 1.004 -0.352 2.510 1.00 91.12 77 GLN A C 1
ATOM 607 O O . GLN A 1 77 ? 1.945 0.416 2.334 1.00 91.12 77 GLN A O 1
ATOM 612 N N . ASP A 1 78 ? 0.588 -0.682 3.729 1.00 87.62 78 ASP A N 1
ATOM 613 C CA . ASP A 1 78 ? 1.311 -0.357 4.966 1.00 87.62 78 ASP A CA 1
ATOM 614 C C . ASP A 1 78 ? 2.475 -1.352 5.158 1.00 87.62 78 ASP A C 1
ATOM 616 O O . ASP A 1 78 ? 2.354 -2.347 5.871 1.00 87.62 78 ASP A O 1
ATOM 620 N N . PHE A 1 79 ? 3.565 -1.147 4.409 1.00 86.75 79 PHE A N 1
ATOM 621 C CA . PHE A 1 79 ? 4.701 -2.078 4.349 1.00 86.75 79 PHE A CA 1
ATOM 622 C C . PHE A 1 79 ? 5.550 -2.103 5.627 1.00 86.75 79 PHE A C 1
ATOM 624 O O . PHE A 1 79 ? 6.172 -3.123 5.911 1.00 86.75 79 PHE A O 1
ATOM 631 N N . ASP A 1 80 ? 5.588 -1.007 6.386 1.00 83.75 80 ASP A N 1
ATOM 632 C CA . ASP A 1 80 ? 6.368 -0.866 7.621 1.00 83.75 80 ASP A CA 1
ATOM 633 C C . ASP A 1 80 ? 5.516 -0.931 8.898 1.00 83.75 80 ASP A C 1
ATOM 635 O O . ASP A 1 80 ? 6.043 -0.766 10.002 1.00 83.75 80 ASP A O 1
ATOM 639 N N . LEU A 1 81 ? 4.222 -1.237 8.755 1.00 84.38 81 LEU A N 1
ATOM 640 C CA . LEU A 1 81 ? 3.265 -1.405 9.848 1.00 84.38 81 LEU A CA 1
ATOM 641 C C . LEU A 1 81 ? 3.188 -0.185 10.776 1.00 84.38 81 LEU A C 1
ATOM 643 O O . LEU A 1 81 ? 2.950 -0.332 11.982 1.00 84.38 81 LEU A O 1
ATOM 647 N N . ASP A 1 82 ? 3.374 1.019 10.236 1.00 82.50 82 ASP A N 1
ATOM 648 C CA . ASP A 1 82 ? 3.240 2.270 10.988 1.00 82.50 82 ASP A CA 1
ATOM 649 C C . ASP A 1 82 ? 1.810 2.841 10.942 1.00 82.50 82 ASP A C 1
ATOM 651 O O . ASP A 1 82 ? 1.517 3.837 11.610 1.00 82.50 82 ASP A O 1
ATOM 655 N N . GLY A 1 83 ? 0.913 2.176 10.205 1.00 80.62 83 GLY A N 1
ATOM 656 C CA . GLY A 1 83 ? -0.482 2.558 10.008 1.00 80.62 83 GLY A CA 1
ATOM 657 C C . GLY A 1 83 ? -0.717 3.410 8.759 1.00 80.62 83 GLY A C 1
ATOM 658 O O . GLY A 1 83 ? -1.863 3.515 8.317 1.00 80.62 83 GLY A O 1
ATOM 659 N N . GLY A 1 84 ? 0.337 3.980 8.172 1.00 84.44 84 GLY A N 1
ATOM 660 C CA . GLY A 1 84 ? 0.282 4.833 6.992 1.00 84.44 84 GLY A CA 1
ATOM 661 C C . GLY A 1 84 ? 0.598 4.069 5.709 1.00 84.44 84 GLY A C 1
ATOM 662 O O . GLY A 1 84 ? 1.550 3.296 5.628 1.00 84.44 84 GLY A O 1
ATOM 663 N N . LEU A 1 85 ? -0.164 4.336 4.649 1.00 89.12 85 LEU A N 1
ATOM 664 C CA . LEU A 1 85 ? 0.087 3.713 3.352 1.00 89.12 85 LEU A CA 1
ATOM 665 C C . LEU A 1 85 ? 1.417 4.180 2.750 1.00 89.12 85 LEU A C 1
ATOM 667 O O . LEU A 1 85 ? 1.740 5.371 2.713 1.00 89.12 85 LEU A O 1
ATOM 671 N N . LYS A 1 86 ? 2.163 3.217 2.217 1.00 90.38 86 LYS A N 1
ATOM 672 C CA . LYS A 1 86 ? 3.389 3.414 1.454 1.00 90.38 86 LYS A CA 1
ATOM 673 C C . LYS A 1 86 ? 3.145 2.996 0.016 1.00 90.38 86 LYS A C 1
ATOM 675 O O . LYS A 1 86 ? 2.430 2.034 -0.247 1.00 90.38 86 LYS A O 1
ATOM 680 N N . VAL A 1 87 ? 3.774 3.695 -0.918 1.00 92.81 87 VAL A N 1
ATOM 681 C CA . VAL A 1 87 ? 3.769 3.315 -2.332 1.00 92.81 87 VAL A CA 1
ATOM 682 C C . VAL A 1 87 ? 5.106 2.705 -2.673 1.00 92.81 87 VAL A C 1
ATOM 684 O O . VAL A 1 87 ? 6.141 3.341 -2.487 1.00 92.81 87 VAL A O 1
ATOM 687 N N . VAL A 1 88 ? 5.085 1.506 -3.231 1.00 91.88 88 VAL A N 1
ATOM 688 C CA . VAL A 1 88 ? 6.275 0.831 -3.731 1.00 91.88 88 VAL A CA 1
ATOM 689 C C . VAL A 1 88 ? 6.196 0.787 -5.239 1.00 91.88 88 VAL A C 1
ATOM 691 O O . VAL A 1 88 ? 5.245 0.262 -5.809 1.00 91.88 88 VAL A O 1
ATOM 694 N N . ALA A 1 89 ? 7.219 1.328 -5.887 1.00 92.50 89 ALA A N 1
ATOM 695 C CA . ALA A 1 89 ? 7.337 1.370 -7.329 1.00 92.50 89 ALA A CA 1
ATOM 696 C C . ALA A 1 89 ? 8.589 0.624 -7.780 1.00 92.50 89 ALA A C 1
ATOM 698 O O . ALA A 1 89 ? 9.689 0.859 -7.272 1.00 92.50 89 ALA A O 1
ATOM 699 N N . VAL A 1 90 ? 8.426 -0.229 -8.787 1.00 91.75 90 VAL A N 1
ATOM 700 C CA . VAL A 1 90 ? 9.532 -0.849 -9.507 1.00 91.75 90 VAL A CA 1
ATOM 701 C C . VAL A 1 90 ? 9.697 -0.135 -10.838 1.00 91.75 90 VAL A C 1
ATOM 703 O O . VAL A 1 90 ? 8.835 -0.169 -11.721 1.00 91.75 90 VAL A O 1
ATOM 706 N N . TYR A 1 91 ? 10.829 0.536 -10.972 1.00 91.88 91 TYR A N 1
ATOM 707 C CA . TYR A 1 91 ? 11.226 1.261 -12.162 1.00 91.88 91 TYR A CA 1
ATOM 708 C C . TYR A 1 91 ? 12.183 0.439 -13.015 1.00 91.88 91 TYR A C 1
ATOM 710 O O . TYR A 1 91 ? 12.991 -0.322 -12.489 1.00 91.88 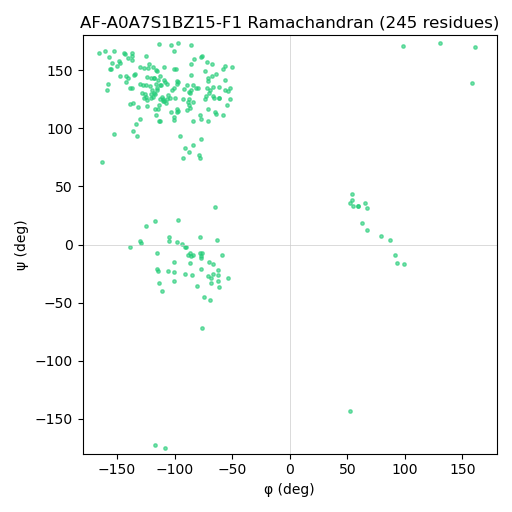91 TYR A O 1
ATOM 718 N N . TYR A 1 92 ? 12.157 0.664 -14.326 1.00 91.75 92 TYR A N 1
ATOM 719 C CA . TYR A 1 92 ? 13.028 -0.016 -15.279 1.00 91.75 92 TYR A CA 1
ATOM 720 C C . TYR A 1 92 ? 13.804 0.979 -16.141 1.00 91.75 92 TYR A C 1
ATOM 722 O O . TYR A 1 92 ? 13.223 1.884 -16.746 1.00 91.75 92 TYR A O 1
ATOM 730 N N . ASN A 1 93 ? 15.118 0.787 -16.218 1.00 91.75 93 ASN A N 1
ATOM 731 C CA . ASN A 1 93 ? 15.996 1.484 -17.146 1.00 91.75 93 ASN A CA 1
ATOM 732 C C . ASN A 1 93 ? 16.241 0.589 -18.372 1.00 91.75 93 ASN A C 1
ATOM 734 O O . ASN A 1 93 ? 16.850 -0.478 -18.271 1.00 91.75 93 ASN A O 1
ATOM 738 N N . GLU A 1 94 ? 15.752 1.030 -19.534 1.00 89.62 94 GLU A N 1
ATOM 739 C CA . GLU A 1 94 ? 15.806 0.267 -20.787 1.00 89.62 94 GLU A CA 1
ATOM 740 C C . GLU A 1 94 ? 17.220 0.104 -21.353 1.00 89.62 94 GLU A C 1
ATOM 742 O O . GLU A 1 94 ? 17.502 -0.938 -21.952 1.00 89.62 94 GLU A O 1
ATOM 747 N N . GLU A 1 95 ? 18.083 1.101 -21.162 1.00 90.88 95 GLU A N 1
ATOM 748 C CA . GLU A 1 95 ? 19.459 1.121 -21.670 1.00 90.88 95 GLU A CA 1
ATOM 749 C C . GLU A 1 95 ? 20.353 0.186 -20.854 1.00 90.88 95 GLU A C 1
ATOM 751 O O . GLU A 1 95 ? 21.097 -0.620 -21.403 1.00 90.88 95 GLU A O 1
ATOM 756 N N . GLN A 1 96 ? 20.229 0.247 -19.529 1.00 90.31 96 GLN A N 1
ATOM 757 C CA . GLN A 1 96 ? 21.046 -0.520 -18.591 1.00 90.31 96 GLN A CA 1
ATOM 758 C C . GLN A 1 96 ? 20.466 -1.902 -18.274 1.00 90.31 96 GLN A C 1
ATOM 760 O O . GLN A 1 96 ? 21.127 -2.685 -17.593 1.00 90.31 96 GLN A O 1
ATOM 765 N N . LYS A 1 97 ? 19.230 -2.193 -18.710 1.00 88.62 97 LYS A N 1
ATOM 766 C CA . LYS A 1 97 ? 18.470 -3.405 -18.342 1.00 88.62 97 LYS A CA 1
ATOM 767 C C . LYS A 1 97 ? 18.392 -3.612 -16.825 1.00 88.62 97 LYS A C 1
ATOM 769 O O . LYS A 1 97 ? 18.441 -4.736 -16.329 1.00 88.62 97 LYS A O 1
ATOM 774 N N . LYS A 1 98 ? 18.295 -2.511 -16.076 1.00 89.38 98 LYS A N 1
ATOM 775 C CA . LYS A 1 98 ? 18.294 -2.509 -14.609 1.00 89.38 98 LYS A CA 1
ATOM 776 C C . LYS A 1 98 ? 16.928 -2.153 -14.068 1.00 89.38 98 LYS A C 1
ATOM 778 O O . LYS A 1 98 ? 16.259 -1.256 -14.584 1.00 89.38 98 LYS A O 1
ATOM 783 N N . HIS A 1 99 ? 16.564 -2.824 -12.986 1.00 88.25 99 HIS A N 1
ATOM 784 C CA . HIS A 1 99 ? 15.411 -2.453 -12.182 1.00 88.25 99 HIS A CA 1
ATOM 785 C C . HIS A 1 99 ? 15.847 -1.692 -10.942 1.00 88.25 99 HIS A C 1
ATOM 787 O O . HIS A 1 99 ? 16.963 -1.860 -10.449 1.00 88.25 99 HIS A O 1
ATOM 793 N N . LYS A 1 100 ? 14.958 -0.826 -10.472 1.00 86.94 100 LYS A N 1
ATOM 794 C CA . LYS A 1 100 ? 15.138 -0.061 -9.249 1.00 86.94 100 LYS A CA 1
ATOM 795 C C . LYS A 1 100 ? 13.824 -0.023 -8.499 1.00 86.94 100 LYS A C 1
ATOM 797 O O . LYS A 1 100 ? 12.844 0.512 -9.011 1.00 86.94 100 LYS A O 1
ATOM 802 N N . THR A 1 101 ? 13.832 -0.534 -7.279 1.00 87.56 101 THR A N 1
ATOM 803 C CA . THR A 1 101 ? 12.686 -0.403 -6.379 1.00 87.56 101 THR A CA 1
ATOM 804 C C . THR A 1 101 ? 12.823 0.878 -5.569 1.00 87.56 101 THR A C 1
ATOM 806 O O . THR A 1 101 ? 13.917 1.238 -5.127 1.00 87.56 101 THR A O 1
ATOM 809 N N . VAL A 1 102 ? 11.726 1.609 -5.416 1.00 88.19 102 VAL A N 1
ATOM 810 C CA . VAL A 1 102 ? 11.656 2.813 -4.592 1.00 88.19 102 VAL A CA 1
ATOM 811 C C . VAL A 1 102 ? 10.364 2.774 -3.805 1.00 88.19 102 VAL A C 1
ATOM 813 O O . VAL A 1 102 ? 9.306 2.519 -4.371 1.00 88.19 102 VAL A O 1
ATOM 816 N N . MET A 1 103 ? 10.457 3.086 -2.519 1.00 90.00 103 MET A N 1
ATOM 817 C CA . MET A 1 103 ? 9.289 3.300 -1.684 1.00 90.00 103 MET A CA 1
ATOM 818 C C . MET A 1 103 ? 9.119 4.782 -1.343 1.00 90.00 103 MET A C 1
ATOM 820 O O . MET A 1 103 ? 10.089 5.506 -1.065 1.00 90.00 103 MET A O 1
ATOM 824 N N . TYR A 1 104 ? 7.863 5.207 -1.367 1.00 91.56 104 TYR A N 1
ATOM 825 C CA . TYR A 1 104 ? 7.388 6.538 -1.050 1.00 91.56 104 TYR A CA 1
ATOM 826 C C . TYR A 1 104 ? 6.446 6.489 0.156 1.00 91.56 104 TYR A C 1
ATOM 828 O O . TYR A 1 104 ? 5.644 5.567 0.282 1.00 91.56 104 TYR A O 1
ATOM 836 N N . SER A 1 105 ? 6.513 7.510 1.007 1.00 88.44 105 SER A N 1
ATOM 837 C CA . SER A 1 105 ? 5.609 7.709 2.146 1.00 88.44 105 SER A CA 1
ATOM 838 C C . SER A 1 105 ? 5.191 9.167 2.241 1.00 88.44 105 SER A C 1
ATOM 840 O O . SER A 1 105 ? 5.921 10.065 1.805 1.00 88.44 105 SER A O 1
ATOM 842 N N . ARG A 1 106 ? 4.072 9.423 2.914 1.00 85.81 106 ARG A N 1
ATOM 843 C CA . ARG A 1 106 ? 3.813 10.745 3.485 1.00 85.81 106 ARG A CA 1
ATOM 844 C C . ARG A 1 106 ? 4.724 10.999 4.690 1.00 85.81 106 ARG A C 1
ATOM 846 O O . ARG A 1 106 ? 5.237 10.066 5.314 1.00 85.81 106 ARG A O 1
ATOM 853 N N . ARG A 1 107 ? 4.945 12.277 5.009 1.00 78.00 107 ARG A N 1
ATOM 854 C CA . ARG A 1 107 ? 5.617 12.663 6.260 1.00 78.00 107 ARG A CA 1
ATOM 855 C C . ARG A 1 107 ? 4.723 12.310 7.444 1.00 78.00 107 ARG A C 1
ATOM 857 O O . ARG A 1 107 ? 3.510 12.472 7.362 1.00 78.00 107 ARG A O 1
ATOM 864 N N . GLU A 1 108 ? 5.335 11.898 8.552 1.00 72.50 108 GLU A N 1
ATOM 865 C CA . GLU A 1 108 ? 4.616 11.636 9.802 1.00 72.50 108 GLU A CA 1
ATOM 866 C C . GLU A 1 108 ? 3.747 12.850 10.179 1.00 72.50 108 GLU A C 1
ATOM 868 O O . GLU A 1 108 ? 4.238 13.977 10.263 1.00 72.50 108 GLU A O 1
ATOM 873 N N . GLY A 1 109 ? 2.448 12.619 10.384 1.00 68.12 109 GLY A N 1
ATOM 874 C CA . GLY A 1 109 ? 1.486 13.666 10.743 1.00 68.12 109 GLY A CA 1
ATOM 875 C C . GLY A 1 109 ? 0.990 14.536 9.583 1.00 68.12 109 GLY A C 1
ATOM 876 O O . GLY A 1 109 ? 0.275 15.505 9.833 1.00 68.12 109 GLY A O 1
ATOM 877 N N . VAL A 1 110 ? 1.336 14.213 8.334 1.00 74.88 110 VAL A N 1
ATOM 878 C CA . VAL A 1 110 ? 0.810 14.891 7.144 1.00 74.88 110 VAL A CA 1
ATOM 879 C C . VAL A 1 110 ? -0.060 13.912 6.362 1.00 74.88 110 VAL A C 1
ATOM 881 O O . VAL A 1 110 ? 0.457 13.033 5.684 1.00 74.88 110 VAL A O 1
ATOM 884 N N . SER A 1 111 ? -1.381 14.086 6.422 1.00 66.00 111 SER A N 1
ATOM 885 C CA . SER A 1 111 ? -2.337 13.226 5.705 1.00 66.00 111 SER A CA 1
ATOM 886 C C . SER A 1 111 ? -2.559 13.635 4.240 1.00 66.00 111 SER A C 1
ATOM 888 O O . SER A 1 111 ? -3.168 12.908 3.465 1.00 66.00 111 SER A O 1
ATOM 890 N N . LYS A 1 112 ? -2.030 14.792 3.820 1.00 71.06 112 LYS A N 1
ATOM 891 C CA . LYS A 1 112 ? -2.167 15.332 2.454 1.00 71.06 112 LYS A CA 1
ATOM 892 C C . LYS A 1 112 ? -0.838 15.372 1.701 1.00 71.06 112 LYS A C 1
ATOM 894 O O . LYS A 1 112 ? 0.215 15.050 2.246 1.00 71.06 112 LYS A O 1
ATOM 899 N N . ALA A 1 113 ? -0.913 15.701 0.413 1.00 72.62 113 ALA A N 1
ATOM 900 C CA . ALA A 1 113 ? 0.221 15.722 -0.506 1.00 72.62 113 ALA A CA 1
ATOM 901 C C . ALA A 1 113 ? 1.433 16.517 0.035 1.00 72.62 113 ALA A C 1
ATOM 903 O O . ALA A 1 113 ? 1.246 17.489 0.775 1.00 72.62 113 ALA A O 1
ATOM 904 N N . PRO A 1 114 ? 2.667 16.181 -0.389 1.00 80.62 114 PRO A N 1
ATOM 905 C CA . PRO A 1 114 ? 3.014 15.100 -1.312 1.00 80.62 114 PRO A CA 1
ATOM 906 C C . PRO A 1 114 ? 3.546 13.833 -0.613 1.00 80.62 114 PRO A C 1
ATOM 908 O O . PRO A 1 114 ? 3.933 13.853 0.559 1.00 80.62 114 PRO A O 1
ATOM 911 N N . PHE A 1 115 ? 3.611 12.737 -1.361 1.00 84.12 115 PHE A N 1
ATOM 912 C CA . PHE A 1 115 ? 4.450 11.576 -1.108 1.00 84.12 115 PHE A CA 1
ATOM 913 C C . PHE A 1 115 ? 5.912 11.927 -1.392 1.00 84.12 115 PHE A C 1
ATOM 915 O O . PHE A 1 115 ? 6.265 12.517 -2.415 1.00 84.12 115 PHE A O 1
ATOM 922 N N . TRP A 1 116 ? 6.791 11.520 -0.485 1.00 82.44 116 TRP A N 1
ATOM 923 C CA . TRP A 1 116 ? 8.228 11.737 -0.580 1.00 82.44 116 TRP A CA 1
ATOM 924 C C . TRP A 1 116 ? 8.918 10.393 -0.706 1.00 82.44 116 TRP A C 1
ATOM 926 O O . TRP A 1 116 ? 8.469 9.392 -0.152 1.00 82.44 116 TRP A O 1
ATOM 936 N N . LYS A 1 117 ? 10.048 10.370 -1.406 1.00 80.25 117 LYS A N 1
ATOM 937 C CA . LYS A 1 117 ? 10.914 9.197 -1.420 1.00 80.25 117 LYS A CA 1
ATOM 938 C C . LYS A 1 117 ? 11.489 8.980 -0.019 1.00 80.25 117 LYS A C 1
ATOM 940 O O . LYS A 1 117 ? 12.116 9.893 0.513 1.00 80.25 117 LYS A O 1
ATOM 945 N N . VAL A 1 118 ? 11.323 7.782 0.540 1.00 71.31 118 VAL A N 1
ATOM 946 C CA . VAL A 1 118 ? 11.791 7.480 1.906 1.00 71.31 118 VAL A CA 1
ATOM 947 C C . VAL A 1 118 ? 13.045 6.603 1.930 1.00 71.31 118 VAL A C 1
ATOM 949 O O . VAL A 1 118 ? 13.820 6.694 2.875 1.00 71.31 118 VAL A O 1
ATOM 952 N N . PHE A 1 119 ? 13.332 5.830 0.873 1.00 64.69 119 PHE A N 1
ATOM 953 C CA . PHE A 1 119 ? 14.373 4.792 0.955 1.00 64.69 119 PHE A CA 1
ATOM 954 C C . PHE A 1 119 ? 15.638 5.047 0.126 1.00 64.69 119 PHE A C 1
ATOM 956 O O . PHE A 1 119 ? 15.598 5.433 -1.051 1.00 64.69 119 PHE A O 1
ATOM 963 N N . HIS A 1 120 ? 16.771 4.761 0.776 1.00 50.53 120 HIS A N 1
ATOM 964 C CA . HIS A 1 120 ? 18.118 4.686 0.205 1.00 50.53 120 HIS A CA 1
ATOM 965 C C . HIS A 1 120 ? 18.965 3.506 0.743 1.00 50.53 120 HIS A C 1
ATOM 967 O O . HIS A 1 120 ? 20.081 3.346 0.254 1.00 50.53 120 HIS A O 1
ATOM 973 N N . SER A 1 121 ? 18.477 2.671 1.679 1.00 51.78 121 SER A N 1
ATOM 974 C CA . SER A 1 121 ? 19.195 1.463 2.138 1.00 51.78 121 SER A CA 1
ATOM 975 C C . SER A 1 121 ? 18.336 0.197 2.046 1.00 51.78 121 SER A C 1
ATOM 977 O O . SER A 1 121 ? 17.107 0.268 2.093 1.00 51.78 121 SER A O 1
ATOM 979 N N . LYS A 1 122 ? 19.009 -0.946 1.859 1.00 57.88 122 LYS A N 1
ATOM 980 C CA . LYS A 1 122 ? 18.427 -2.287 1.666 1.00 57.88 122 LYS A CA 1
ATOM 981 C C . LYS A 1 122 ? 17.930 -2.925 2.960 1.00 57.88 122 LYS A C 1
ATOM 983 O O . LYS A 1 122 ? 17.253 -3.939 2.911 1.00 57.88 122 LYS A O 1
ATOM 988 N N . ASP A 1 123 ? 18.282 -2.342 4.100 1.00 59.91 123 ASP A N 1
ATOM 989 C CA . ASP A 1 123 ? 18.207 -3.029 5.390 1.00 59.91 123 ASP A CA 1
ATOM 990 C C . ASP A 1 123 ? 16.779 -3.127 5.942 1.00 59.91 123 ASP A C 1
ATOM 992 O O . ASP A 1 123 ? 16.565 -3.806 6.930 1.00 59.91 123 ASP A O 1
ATOM 996 N N . ASN A 1 124 ? 15.808 -2.439 5.331 1.00 60.12 124 ASN A N 1
ATOM 997 C CA . ASN A 1 124 ? 14.442 -2.326 5.855 1.00 60.12 124 ASN A CA 1
ATOM 998 C C . ASN A 1 124 ? 13.351 -2.642 4.827 1.00 60.12 124 ASN A C 1
ATOM 1000 O O . ASN A 1 124 ? 12.175 -2.436 5.118 1.00 60.12 124 ASN A O 1
ATOM 1004 N N . PHE A 1 125 ? 13.712 -3.038 3.602 1.00 70.25 125 PHE A N 1
ATOM 1005 C CA . PHE A 1 125 ? 12.711 -3.232 2.562 1.00 70.25 125 PHE A CA 1
ATOM 1006 C C . PHE A 1 125 ? 13.171 -4.158 1.431 1.00 70.25 125 PHE A C 1
ATOM 1008 O O . PHE A 1 125 ? 14.290 -3.982 0.942 1.00 70.25 125 PHE A O 1
ATOM 1015 N N . PRO A 1 126 ? 12.315 -5.073 0.941 1.00 67.50 126 PRO A N 1
ATOM 1016 C CA . PRO A 1 126 ? 12.600 -5.886 -0.231 1.00 67.50 126 PRO A CA 1
ATOM 1017 C C . PRO A 1 126 ? 12.886 -5.026 -1.468 1.00 67.50 126 PRO A C 1
ATOM 1019 O O . PRO A 1 126 ? 12.004 -4.377 -2.033 1.00 67.50 126 PRO A O 1
ATOM 1022 N N . VAL A 1 127 ? 14.136 -5.039 -1.933 1.00 73.69 127 VAL A N 1
ATOM 1023 C CA . VAL A 1 127 ? 14.543 -4.321 -3.145 1.00 73.69 127 VAL A CA 1
ATOM 1024 C C . VAL A 1 127 ? 14.778 -5.319 -4.272 1.00 73.69 127 VAL A C 1
ATOM 1026 O O . VAL A 1 127 ? 15.622 -6.206 -4.169 1.00 73.69 127 VAL A O 1
ATOM 1029 N N . VAL A 1 128 ? 14.100 -5.123 -5.405 1.00 71.12 128 VAL A N 1
ATOM 1030 C CA . VAL A 1 128 ? 14.558 -5.706 -6.670 1.00 71.12 128 VAL A CA 1
ATOM 1031 C C . VAL A 1 128 ? 15.821 -4.968 -7.106 1.00 71.12 128 VAL A C 1
ATOM 1033 O O . VAL A 1 128 ? 15.742 -3.830 -7.580 1.00 71.12 128 VAL A O 1
ATOM 1036 N N . GLU A 1 129 ? 16.976 -5.618 -6.978 1.00 67.06 129 GLU A N 1
ATOM 1037 C CA . GLU A 1 129 ? 18.231 -5.169 -7.577 1.00 67.06 129 GLU A CA 1
ATOM 1038 C C . GLU A 1 129 ? 18.833 -6.268 -8.444 1.00 67.06 129 GLU A C 1
ATOM 1040 O O . GLU A 1 129 ? 19.030 -7.398 -8.010 1.00 67.06 129 GLU A O 1
ATOM 1045 N N . GLY A 1 130 ? 19.132 -5.930 -9.694 1.00 65.69 130 GLY A 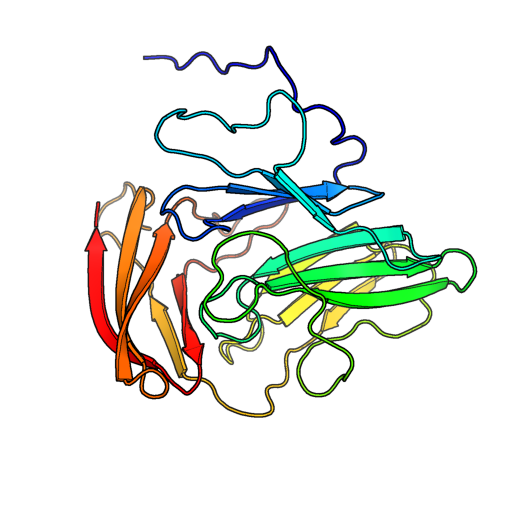N 1
ATOM 1046 C CA . GLY A 1 130 ? 19.693 -6.878 -10.643 1.00 65.69 130 GLY A CA 1
ATOM 1047 C C . GLY A 1 130 ? 19.514 -6.424 -12.083 1.00 65.69 130 GLY A C 1
ATOM 1048 O O . GLY A 1 130 ? 18.806 -5.453 -12.376 1.00 65.69 130 GLY A O 1
ATOM 1049 N N . GLN A 1 131 ? 20.184 -7.133 -12.986 1.00 68.94 131 GLN A N 1
ATOM 1050 C CA . GLN A 1 131 ? 19.899 -7.040 -14.410 1.00 68.94 131 GLN A CA 1
ATOM 1051 C C . GLN A 1 131 ? 18.798 -8.038 -14.743 1.00 68.94 131 GLN A C 1
ATOM 1053 O O . GLN A 1 131 ? 18.967 -9.239 -14.551 1.00 68.94 131 GLN A O 1
ATOM 1058 N N . PHE A 1 132 ? 17.677 -7.537 -15.249 1.00 78.06 132 PHE A N 1
ATOM 1059 C CA . PHE A 1 132 ? 16.576 -8.380 -15.696 1.00 78.06 132 PHE A CA 1
ATOM 1060 C C . PHE A 1 132 ? 16.321 -8.080 -17.165 1.00 78.06 132 PHE A C 1
ATOM 1062 O O . PHE A 1 132 ? 16.283 -6.924 -17.588 1.00 78.06 132 PHE A O 1
ATOM 1069 N N . SER A 1 133 ? 16.124 -9.135 -17.949 1.00 74.06 133 SER A N 1
ATOM 1070 C CA . SER A 1 133 ? 15.950 -9.043 -19.400 1.00 74.06 133 SER A CA 1
ATOM 1071 C C . SER A 1 133 ? 14.621 -8.404 -19.820 1.00 74.06 133 SER A C 1
ATOM 1073 O O . SER A 1 133 ? 14.470 -8.012 -20.977 1.00 74.06 133 SER A O 1
ATOM 1075 N N . SER A 1 134 ? 13.651 -8.289 -18.906 1.00 83.00 134 SER A N 1
ATOM 1076 C CA . SER A 1 134 ? 12.295 -7.829 -19.212 1.00 83.00 134 SER A CA 1
ATOM 1077 C C . SER A 1 134 ? 11.686 -6.956 -18.114 1.00 83.00 134 SER A C 1
ATOM 1079 O O . SER A 1 134 ? 12.177 -6.892 -16.985 1.00 83.00 134 SER A O 1
ATOM 1081 N N . LYS A 1 135 ? 10.614 -6.246 -18.486 1.00 86.50 135 LYS A N 1
ATOM 1082 C CA . LYS A 1 135 ? 9.778 -5.448 -17.581 1.00 86.50 135 LYS A CA 1
ATOM 1083 C C . LYS A 1 135 ? 8.911 -6.376 -16.728 1.00 86.50 135 LYS A C 1
ATOM 1085 O O . LYS A 1 135 ? 8.506 -7.431 -17.207 1.00 86.50 135 LYS A O 1
ATOM 1090 N N . PHE A 1 136 ? 8.597 -5.958 -15.506 1.00 89.31 136 PHE A N 1
ATOM 1091 C CA . PHE A 1 136 ? 7.561 -6.621 -14.718 1.00 89.31 136 PHE A CA 1
ATOM 1092 C C . PHE A 1 136 ? 6.180 -6.321 -15.302 1.00 89.31 136 PHE A C 1
ATOM 1094 O O . PHE A 1 136 ? 5.921 -5.205 -15.763 1.00 89.31 136 PHE A O 1
ATOM 1101 N N . ASN A 1 137 ? 5.339 -7.348 -15.302 1.00 88.88 137 ASN A N 1
ATOM 1102 C CA . ASN A 1 137 ? 3.978 -7.337 -15.815 1.00 88.88 137 ASN A CA 1
ATOM 1103 C C . ASN A 1 137 ? 2.957 -7.204 -14.686 1.00 88.88 137 ASN A C 1
ATOM 1105 O O . ASN A 1 137 ? 1.917 -6.600 -14.916 1.00 88.88 137 ASN A O 1
ATOM 1109 N N . ASP A 1 138 ? 3.262 -7.744 -13.502 1.00 90.75 138 ASP A N 1
ATOM 1110 C CA . ASP A 1 138 ? 2.361 -7.703 -12.351 1.00 90.75 138 ASP A CA 1
ATOM 1111 C C . ASP A 1 138 ? 3.128 -7.638 -11.015 1.00 90.75 138 ASP A C 1
ATOM 1113 O O . ASP A 1 138 ? 4.322 -7.975 -10.954 1.00 90.75 138 ASP A O 1
ATOM 1117 N N . ILE A 1 139 ? 2.449 -7.149 -9.976 1.00 91.00 139 ILE A N 1
ATOM 1118 C CA . ILE A 1 139 ? 2.944 -6.996 -8.607 1.00 91.00 139 ILE A CA 1
ATOM 1119 C C . ILE A 1 139 ? 1.828 -7.317 -7.614 1.00 91.00 139 ILE A C 1
ATOM 1121 O O . ILE A 1 139 ? 0.688 -6.896 -7.780 1.00 91.00 139 ILE A O 1
ATOM 1125 N N . ALA A 1 140 ? 2.177 -8.008 -6.539 1.00 89.56 140 ALA A N 1
ATOM 1126 C CA . ALA A 1 140 ? 1.300 -8.220 -5.402 1.00 89.56 140 ALA A CA 1
ATOM 1127 C C . ALA A 1 140 ? 2.064 -7.980 -4.100 1.00 89.56 140 ALA A C 1
ATOM 1129 O O . ALA A 1 140 ? 3.258 -8.269 -4.008 1.00 89.56 140 ALA A O 1
ATOM 1130 N N . ALA A 1 141 ? 1.354 -7.476 -3.095 1.00 89.25 141 ALA A N 1
ATOM 1131 C CA . ALA A 1 141 ? 1.857 -7.312 -1.741 1.00 89.25 141 ALA A CA 1
ATOM 1132 C C . ALA A 1 141 ? 1.076 -8.232 -0.797 1.00 89.25 141 ALA A C 1
ATOM 1134 O O . ALA A 1 141 ? -0.142 -8.096 -0.651 1.00 89.25 141 ALA A O 1
ATOM 1135 N N . VAL A 1 142 ? 1.758 -9.190 -0.174 1.00 86.62 142 VAL A N 1
ATOM 1136 C CA . VAL A 1 142 ? 1.136 -10.229 0.658 1.00 86.62 142 VAL A CA 1
ATOM 1137 C C . VAL A 1 142 ? 2.074 -10.613 1.791 1.00 86.62 142 VAL A C 1
ATOM 1139 O O . VAL A 1 142 ? 3.276 -10.608 1.617 1.00 86.62 142 VAL A O 1
ATOM 1142 N N . ASP A 1 143 ? 1.524 -10.926 2.955 1.00 85.31 143 ASP A N 1
ATOM 1143 C CA . ASP A 1 143 ? 2.279 -11.459 4.095 1.00 85.31 143 ASP A CA 1
ATOM 1144 C C . ASP A 1 143 ? 2.404 -12.979 3.908 1.00 85.31 143 ASP A C 1
ATOM 1146 O O . ASP A 1 143 ? 1.503 -13.727 4.301 1.00 85.31 143 ASP A O 1
ATOM 1150 N N . TYR A 1 144 ? 3.422 -13.426 3.164 1.00 83.06 144 TYR A N 1
ATOM 1151 C CA . TYR A 1 144 ? 3.536 -14.815 2.701 1.00 83.06 144 TYR A CA 1
ATOM 1152 C C . TYR A 1 144 ? 4.084 -15.734 3.794 1.00 83.06 144 TYR A C 1
ATOM 1154 O O . TYR A 1 144 ? 3.686 -16.897 3.897 1.00 83.06 144 TYR A O 1
ATOM 1162 N N . ASN A 1 145 ? 5.000 -15.219 4.612 1.00 84.12 145 ASN A N 1
ATOM 1163 C CA . ASN A 1 145 ? 5.623 -15.953 5.712 1.00 84.12 145 ASN A CA 1
ATOM 1164 C C . ASN A 1 145 ? 4.866 -15.804 7.054 1.00 84.12 145 ASN A C 1
ATOM 1166 O O . ASN A 1 145 ? 5.240 -16.461 8.029 1.00 84.12 145 ASN A O 1
ATOM 1170 N N . ASN A 1 146 ? 3.783 -15.015 7.089 1.00 80.12 146 ASN A N 1
ATOM 1171 C CA . ASN A 1 146 ? 2.954 -14.755 8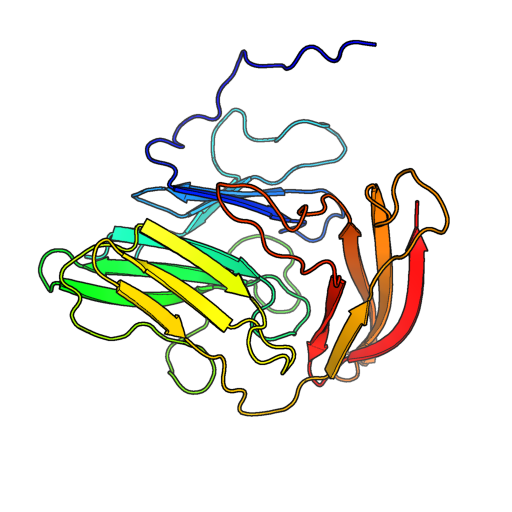.268 1.00 80.12 146 ASN A CA 1
ATOM 1172 C C . ASN A 1 146 ? 3.737 -14.121 9.436 1.00 80.12 146 ASN A C 1
ATOM 1174 O O . ASN A 1 146 ? 3.447 -14.395 10.607 1.00 80.12 146 ASN A O 1
ATOM 1178 N N . ASP A 1 147 ? 4.733 -13.289 9.129 1.00 79.88 147 ASP A N 1
ATOM 1179 C CA . ASP A 1 147 ? 5.468 -12.498 10.122 1.00 79.88 147 ASP A CA 1
ATOM 1180 C C . ASP A 1 147 ? 4.790 -11.147 10.424 1.00 79.88 147 ASP A C 1
ATOM 1182 O O . ASP A 1 147 ? 5.142 -10.468 11.395 1.00 79.88 147 ASP A O 1
ATOM 1186 N N . GLY A 1 148 ? 3.749 -10.812 9.655 1.00 78.94 148 GLY A N 1
ATOM 1187 C CA . GLY A 1 148 ? 2.953 -9.597 9.785 1.00 78.94 148 GLY A CA 1
ATOM 1188 C C . GLY A 1 148 ? 3.343 -8.499 8.801 1.00 78.94 148 GLY A C 1
ATOM 1189 O O . GLY A 1 148 ? 2.538 -7.591 8.580 1.00 78.94 148 GLY A O 1
ATOM 1190 N N . PHE A 1 149 ? 4.516 -8.580 8.179 1.00 84.44 149 PHE A N 1
ATOM 1191 C CA . PHE A 1 149 ? 4.961 -7.645 7.157 1.00 84.44 149 PHE A CA 1
ATOM 1192 C C . PHE A 1 149 ? 4.448 -8.044 5.784 1.00 84.44 149 PHE A C 1
ATOM 1194 O O . PHE A 1 149 ? 4.114 -9.191 5.507 1.00 84.44 149 PHE A O 1
ATOM 1201 N N . LYS A 1 150 ? 4.342 -7.062 4.890 1.00 86.62 150 LYS A N 1
ATOM 1202 C CA . LYS A 1 150 ? 4.000 -7.345 3.499 1.00 86.62 150 LYS A CA 1
ATOM 1203 C C . LYS A 1 150 ? 5.272 -7.664 2.727 1.00 86.62 150 LYS A C 1
ATOM 1205 O O . LYS A 1 150 ? 6.144 -6.809 2.580 1.00 86.62 150 LYS A O 1
ATOM 1210 N N . ASP A 1 151 ? 5.340 -8.879 2.207 1.00 88.19 151 ASP A N 1
ATOM 1211 C CA . ASP A 1 151 ? 6.273 -9.281 1.167 1.00 88.19 151 ASP A CA 1
ATOM 1212 C C . ASP A 1 151 ? 5.799 -8.749 -0.183 1.00 88.19 151 ASP A C 1
ATOM 1214 O O . ASP A 1 151 ? 4.630 -8.386 -0.371 1.00 88.19 151 ASP A O 1
ATOM 1218 N N . ILE A 1 152 ? 6.713 -8.724 -1.147 1.00 89.81 152 ILE A N 1
ATOM 1219 C CA . ILE A 1 152 ? 6.409 -8.338 -2.520 1.00 89.81 152 ILE A CA 1
ATOM 1220 C C . ILE A 1 152 ? 6.656 -9.508 -3.447 1.00 89.81 152 ILE A C 1
ATOM 1222 O O . ILE A 1 152 ? 7.739 -10.086 -3.486 1.00 89.81 152 ILE A O 1
ATOM 1226 N N . VAL A 1 153 ? 5.664 -9.794 -4.277 1.00 90.12 153 VAL A N 1
ATOM 1227 C CA . VAL A 1 153 ? 5.801 -10.702 -5.405 1.00 90.12 153 VAL A CA 1
ATOM 1228 C C . VAL A 1 153 ? 5.719 -9.884 -6.681 1.00 90.12 153 VAL A C 1
ATOM 1230 O O . VAL A 1 153 ? 4.767 -9.135 -6.879 1.00 90.12 153 VAL A O 1
ATOM 1233 N N . VAL A 1 154 ? 6.710 -10.022 -7.556 1.00 89.88 154 VAL A N 1
ATOM 1234 C CA . VAL A 1 154 ? 6.698 -9.422 -8.897 1.00 89.88 154 VAL A CA 1
ATOM 1235 C C . VAL A 1 154 ? 6.904 -10.496 -9.946 1.00 89.88 154 VAL A C 1
ATOM 1237 O O . VAL A 1 154 ? 7.677 -11.434 -9.754 1.00 89.88 154 VAL A O 1
ATOM 1240 N N . VAL A 1 155 ? 6.242 -10.351 -11.088 1.00 90.25 155 VAL A N 1
ATOM 1241 C CA . VAL A 1 155 ? 6.350 -11.307 -12.195 1.00 90.25 155 VAL A CA 1
ATOM 1242 C C . VAL A 1 155 ? 6.689 -10.588 -13.486 1.00 90.25 155 VAL A C 1
ATOM 1244 O O . VAL A 1 155 ? 6.169 -9.512 -13.783 1.00 90.25 155 VAL A O 1
ATOM 1247 N N . ASN A 1 156 ? 7.604 -11.161 -14.256 1.00 89.12 156 ASN A N 1
ATOM 1248 C CA . ASN A 1 156 ? 7.879 -10.755 -15.628 1.00 89.12 156 ASN A CA 1
ATOM 1249 C C . ASN A 1 156 ? 7.559 -11.916 -16.579 1.00 89.12 156 ASN A C 1
ATOM 1251 O O . ASN A 1 156 ? 6.994 -12.927 -16.176 1.00 89.12 156 ASN A O 1
ATOM 1255 N N . HIS A 1 157 ? 7.894 -11.778 -17.859 1.00 86.31 157 HIS A N 1
ATOM 1256 C CA . HIS A 1 157 ? 7.580 -12.814 -18.845 1.00 86.31 157 HIS A CA 1
ATOM 1257 C C . HIS A 1 157 ? 8.267 -14.169 -18.576 1.00 86.31 157 HIS A C 1
ATOM 1259 O O . HIS A 1 157 ? 7.804 -15.194 -19.061 1.00 86.31 157 HIS A O 1
ATOM 1265 N N . TYR A 1 158 ? 9.366 -14.177 -17.820 1.00 87.31 158 TYR A N 1
ATOM 1266 C CA . TYR A 1 158 ? 10.236 -15.342 -17.651 1.00 87.31 158 TYR A CA 1
ATOM 1267 C C . TYR A 1 158 ? 10.253 -15.903 -16.228 1.00 87.31 158 TYR A C 1
ATOM 1269 O O . TYR A 1 158 ? 10.628 -17.057 -16.042 1.00 87.31 158 TYR A O 1
ATOM 1277 N N . ALA A 1 159 ? 9.917 -15.095 -15.224 1.00 86.12 159 ALA A N 1
ATOM 1278 C CA . ALA A 1 159 ? 10.111 -15.458 -13.830 1.00 86.12 159 ALA A CA 1
ATOM 1279 C C . ALA A 1 159 ? 9.171 -14.707 -12.885 1.00 86.12 159 ALA A C 1
ATOM 1281 O O . ALA A 1 159 ? 8.790 -13.557 -13.122 1.00 86.12 159 ALA A O 1
ATOM 1282 N N . LEU A 1 160 ? 8.875 -15.380 -11.775 1.00 88.31 160 LEU A N 1
ATOM 1283 C CA . LEU A 1 160 ? 8.269 -14.823 -10.576 1.00 88.31 160 LEU A CA 1
ATOM 1284 C C . LEU A 1 160 ? 9.370 -14.641 -9.530 1.00 88.31 160 LEU A C 1
ATOM 1286 O O . LEU A 1 160 ? 10.164 -15.552 -9.294 1.00 88.31 160 LEU A O 1
ATOM 1290 N N . TYR A 1 161 ? 9.404 -13.470 -8.908 1.00 87.50 161 TYR A N 1
ATOM 1291 C CA . TYR A 1 161 ? 10.331 -13.137 -7.837 1.00 87.50 161 TYR A CA 1
ATOM 1292 C C . TYR A 1 161 ? 9.535 -12.843 -6.580 1.00 87.50 161 TYR A C 1
ATOM 1294 O O . TYR A 1 161 ? 8.595 -12.052 -6.607 1.00 87.50 161 TYR A O 1
ATOM 1302 N N . HIS A 1 162 ? 9.943 -13.480 -5.493 1.00 88.00 162 HIS A N 1
ATOM 1303 C CA . HIS A 1 162 ? 9.419 -13.245 -4.162 1.00 88.00 162 HIS A CA 1
ATOM 1304 C C . HIS A 1 162 ? 10.486 -12.504 -3.361 1.00 88.00 162 HIS A C 1
ATOM 1306 O O . HIS A 1 162 ? 11.619 -12.973 -3.244 1.00 88.00 162 HIS A O 1
ATOM 1312 N N . LEU A 1 163 ? 10.132 -11.325 -2.872 1.00 85.75 163 LEU A N 1
ATOM 1313 C CA . LEU A 1 163 ? 10.991 -10.447 -2.104 1.00 85.75 163 LEU A CA 1
ATOM 1314 C C . LEU A 1 163 ? 10.418 -10.381 -0.693 1.00 85.75 163 LEU A C 1
ATOM 1316 O O . LEU A 1 163 ? 9.377 -9.763 -0.469 1.00 85.75 163 LEU A O 1
ATOM 1320 N N . VAL A 1 164 ? 11.099 -11.054 0.225 1.00 83.25 164 VAL A N 1
ATOM 1321 C CA . VAL A 1 164 ? 10.672 -11.153 1.616 1.00 83.25 164 VAL A CA 1
ATOM 1322 C C . VAL A 1 164 ? 11.049 -9.875 2.352 1.00 83.25 164 VAL A C 1
ATOM 1324 O O . VAL A 1 164 ? 12.165 -9.366 2.198 1.00 83.25 164 VAL A O 1
ATOM 1327 N N . SER A 1 165 ? 10.114 -9.354 3.135 1.00 80.69 165 SER A N 1
ATOM 1328 C CA . SER A 1 165 ? 10.399 -8.299 4.096 1.00 80.69 165 SER A CA 1
ATOM 1329 C C . SER A 1 165 ? 11.057 -8.915 5.321 1.00 80.69 165 SER A C 1
ATOM 1331 O O . SER A 1 165 ? 10.428 -9.649 6.065 1.00 80.69 165 SER A O 1
ATOM 1333 N N . GLU A 1 166 ? 12.340 -8.625 5.531 1.00 73.62 166 GLU A N 1
ATOM 1334 C CA . GLU A 1 166 ? 13.048 -9.033 6.743 1.00 73.62 166 GLU A CA 1
ATOM 1335 C C . GLU A 1 166 ? 13.136 -7.841 7.691 1.00 73.62 166 GLU A C 1
ATOM 1337 O O . GLU A 1 166 ? 13.877 -6.887 7.431 1.00 73.62 166 GLU A O 1
ATOM 1342 N N . PRO A 1 167 ? 12.366 -7.837 8.781 1.00 67.81 167 PRO A N 1
ATOM 1343 C CA . PRO A 1 167 ? 12.323 -6.674 9.631 1.00 67.81 167 PRO A CA 1
ATOM 1344 C C . PRO A 1 167 ? 13.522 -6.647 10.582 1.00 67.81 167 PRO A C 1
ATOM 1346 O O . PRO A 1 167 ? 13.830 -7.629 11.256 1.00 67.81 167 PRO A O 1
ATOM 1349 N N . LEU A 1 168 ? 14.173 -5.487 10.716 1.00 65.44 168 LEU A N 1
ATOM 1350 C CA . LEU A 1 168 ? 15.228 -5.295 11.727 1.00 65.44 168 LEU A CA 1
ATOM 1351 C C . LEU A 1 168 ? 14.690 -5.347 13.169 1.00 65.44 168 LEU A C 1
ATOM 1353 O O . LEU A 1 168 ? 15.459 -5.483 14.120 1.00 65.44 168 LEU A O 1
ATOM 1357 N N . TYR A 1 169 ? 13.376 -5.205 13.338 1.00 72.12 169 TYR A N 1
ATOM 1358 C CA . TYR A 1 169 ? 12.685 -5.076 14.617 1.00 72.12 169 TYR A CA 1
ATOM 1359 C C . TYR A 1 169 ? 11.268 -5.660 14.498 1.00 72.12 169 TYR A C 1
ATOM 1361 O O . TYR A 1 169 ? 10.703 -5.655 13.415 1.00 72.12 169 TYR A O 1
ATOM 1369 N N . THR A 1 170 ? 10.662 -6.134 15.588 1.00 71.81 170 THR A N 1
ATOM 1370 C CA . THR A 1 170 ? 9.304 -6.713 15.581 1.00 71.81 170 THR A CA 1
ATOM 1371 C C . THR A 1 170 ? 8.244 -5.664 15.958 1.00 71.81 170 THR A C 1
ATOM 1373 O O . THR A 1 170 ? 8.001 -5.433 17.148 1.00 71.81 170 THR A O 1
ATOM 1376 N N . PRO A 1 171 ? 7.610 -4.966 14.998 1.00 75.12 171 PRO A N 1
ATOM 1377 C CA . PRO A 1 171 ? 6.552 -4.021 15.283 1.00 75.12 171 PRO A CA 1
ATOM 1378 C C . PRO A 1 171 ? 5.342 -4.784 15.794 1.00 75.12 171 PRO A C 1
ATOM 1380 O O . PRO A 1 171 ? 5.127 -5.965 15.512 1.00 75.12 171 PRO A O 1
ATOM 1383 N N . THR A 1 172 ? 4.523 -4.077 16.553 1.00 86.19 172 THR A N 1
ATOM 1384 C CA . THR A 1 172 ? 3.236 -4.616 16.961 1.00 86.19 172 THR A CA 1
ATOM 1385 C C . THR A 1 172 ? 2.219 -4.373 15.856 1.00 86.19 172 THR A C 1
ATOM 1387 O O . THR A 1 172 ? 2.166 -3.297 15.259 1.00 86.19 172 THR A O 1
ATOM 1390 N N . TYR A 1 173 ? 1.400 -5.379 15.582 1.00 89.38 173 TYR A N 1
ATOM 1391 C CA . TYR A 1 173 ? 0.261 -5.261 14.686 1.00 89.38 173 TYR A CA 1
ATOM 1392 C C . TYR A 1 173 ? -0.943 -5.977 15.288 1.00 89.38 173 TYR A C 1
ATOM 1394 O O . TYR A 1 173 ? -0.814 -6.806 16.193 1.00 89.38 173 TYR A O 1
ATOM 1402 N N . LEU A 1 174 ? -2.130 -5.655 14.780 1.00 90.75 174 LEU A N 1
ATOM 1403 C CA . LEU A 1 174 ? -3.336 -6.423 15.053 1.00 90.75 174 LEU A CA 1
ATOM 1404 C C . LEU A 1 174 ? -3.968 -6.876 13.741 1.00 90.75 174 LEU A C 1
ATOM 1406 O O . LEU A 1 174 ? -4.389 -6.047 12.939 1.00 90.75 174 LEU A O 1
ATOM 1410 N N . ALA A 1 175 ? -4.085 -8.187 13.556 1.00 90.81 175 ALA A N 1
ATOM 1411 C CA . ALA A 1 175 ? -4.873 -8.773 12.481 1.00 90.81 175 ALA A CA 1
ATOM 1412 C C . ALA A 1 175 ? -6.295 -9.074 12.977 1.00 90.81 175 ALA A C 1
ATOM 1414 O O . ALA A 1 175 ? -6.485 -9.777 13.970 1.00 90.81 175 ALA A O 1
ATOM 1415 N N . VAL A 1 176 ? -7.298 -8.548 12.277 1.00 92.06 176 VAL A N 1
ATOM 1416 C CA . VAL A 1 176 ? -8.717 -8.701 12.611 1.00 92.06 176 VAL A CA 1
ATOM 1417 C C . VAL A 1 176 ? -9.432 -9.414 11.473 1.00 92.06 176 VAL A C 1
ATOM 1419 O O . VAL A 1 176 ? -9.390 -8.973 10.327 1.00 92.06 176 VAL A O 1
ATOM 1422 N N . VAL A 1 177 ? -10.144 -10.489 11.797 1.00 91.75 177 VAL A N 1
ATOM 1423 C CA . VAL A 1 177 ? -11.046 -11.173 10.868 1.00 91.75 177 VAL A CA 1
ATOM 1424 C C . VAL A 1 177 ? -12.479 -10.913 11.303 1.00 91.75 177 VAL A C 1
ATOM 1426 O O . VAL A 1 177 ? -12.855 -11.221 12.433 1.00 91.75 177 VAL A O 1
ATOM 1429 N N . LEU A 1 178 ? -13.290 -10.366 10.398 1.00 91.00 178 LEU A N 1
ATOM 1430 C CA . LEU A 1 178 ? -14.731 -10.281 10.598 1.00 91.00 178 LEU A CA 1
ATOM 1431 C C . LEU A 1 178 ? -15.398 -11.570 10.127 1.00 91.00 178 LEU A C 1
ATOM 1433 O O . LEU A 1 178 ? -15.153 -12.042 9.018 1.00 91.00 178 LEU A O 1
ATOM 1437 N N . HIS A 1 179 ? -16.251 -12.129 10.984 1.00 90.31 179 HIS A N 1
ATOM 1438 C CA . HIS A 1 179 ? -16.980 -13.357 10.701 1.00 90.31 179 HIS A CA 1
ATOM 1439 C C . HIS A 1 179 ? -18.446 -13.230 11.124 1.00 90.31 179 HIS A C 1
ATOM 1441 O O . HIS A 1 179 ? -18.809 -13.409 12.288 1.00 90.31 179 HIS A O 1
ATOM 1447 N N . GLY A 1 180 ? -19.303 -12.916 10.158 1.00 86.81 180 GLY A N 1
ATOM 1448 C CA . GLY A 1 180 ? -20.750 -12.943 10.310 1.00 86.81 180 GLY A CA 1
ATOM 1449 C C . GLY A 1 180 ? -21.274 -14.377 10.404 1.00 86.81 180 GLY A C 1
ATOM 1450 O O . GLY A 1 180 ? -20.797 -15.274 9.715 1.00 86.81 180 GLY A O 1
ATOM 1451 N N . LYS A 1 181 ? -22.296 -14.592 11.240 1.00 86.31 181 LYS A N 1
ATOM 1452 C CA . LYS A 1 181 ? -22.957 -15.901 11.415 1.00 86.31 181 LYS A CA 1
ATOM 1453 C C . LYS A 1 181 ? -23.944 -16.258 10.288 1.00 86.31 181 LYS A C 1
ATOM 1455 O O . LYS A 1 181 ? -24.492 -17.354 10.292 1.00 86.31 181 LYS A O 1
ATOM 1460 N N . GLY A 1 182 ? -24.222 -15.329 9.372 1.00 82.44 182 GLY A N 1
ATOM 1461 C CA . GLY A 1 182 ? -25.211 -15.488 8.304 1.00 82.44 182 GLY A CA 1
ATOM 1462 C C . GLY A 1 182 ? -24.620 -15.929 6.962 1.00 82.44 182 GLY A C 1
ATOM 1463 O O . GLY A 1 182 ? -23.408 -15.960 6.768 1.00 82.44 182 GLY A O 1
ATOM 1464 N N . TYR A 1 183 ? -25.510 -16.222 6.011 1.00 80.12 183 TYR A N 1
ATOM 1465 C CA . TYR A 1 183 ? -25.153 -16.540 4.622 1.00 80.12 183 TYR A CA 1
ATOM 1466 C C . TYR A 1 183 ? -24.797 -15.304 3.787 1.00 80.12 183 TYR A C 1
ATOM 1468 O O . TYR A 1 183 ? -24.123 -15.414 2.767 1.00 80.12 183 TYR A O 1
ATOM 1476 N N . VAL A 1 184 ? -25.252 -14.126 4.214 1.00 81.94 184 VAL A N 1
ATOM 1477 C CA . VAL A 1 184 ? -25.022 -12.856 3.524 1.00 81.94 184 VAL A CA 1
ATOM 1478 C C . VAL A 1 184 ? -24.002 -12.045 4.308 1.00 81.94 184 VAL A C 1
ATOM 1480 O O . VAL A 1 184 ? -24.053 -11.992 5.535 1.00 81.94 184 VAL A O 1
ATOM 1483 N N . ASN A 1 185 ? -23.084 -11.409 3.582 1.00 85.25 185 ASN A N 1
ATOM 1484 C CA . ASN A 1 185 ? -22.084 -10.496 4.125 1.00 85.25 185 ASN A CA 1
ATOM 1485 C C . ASN A 1 185 ? -21.224 -11.077 5.268 1.00 85.25 185 ASN A C 1
ATOM 1487 O O . ASN A 1 185 ? -20.947 -10.417 6.270 1.00 85.25 185 ASN A O 1
ATOM 1491 N N . LYS A 1 186 ? -20.781 -12.330 5.107 1.00 87.94 186 LYS A N 1
ATOM 1492 C CA . LYS A 1 186 ? -19.958 -13.059 6.087 1.00 87.94 186 LYS A CA 1
ATOM 1493 C C . LYS A 1 186 ? -18.693 -12.302 6.511 1.00 87.94 186 LYS A C 1
ATOM 1495 O O . LYS A 1 186 ? -18.242 -12.473 7.635 1.00 87.94 18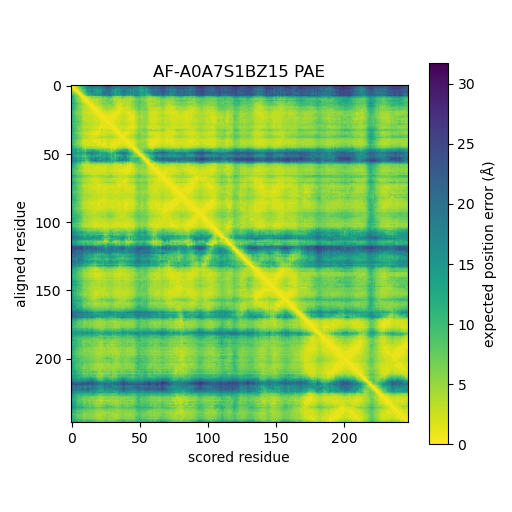6 LYS A O 1
ATOM 1500 N N . TYR A 1 187 ? -18.149 -11.464 5.637 1.00 88.75 187 TYR A N 1
ATOM 1501 C CA . TYR A 1 187 ? -16.897 -10.741 5.868 1.00 88.75 187 TYR A CA 1
ATOM 1502 C C . TYR A 1 187 ? -17.101 -9.306 6.356 1.00 88.75 187 TYR A C 1
ATOM 1504 O O . TYR A 1 187 ? -16.128 -8.594 6.554 1.00 88.75 187 TYR A O 1
ATOM 1512 N N . GLY A 1 188 ? -18.349 -8.874 6.555 1.00 90.44 188 GLY A N 1
ATOM 1513 C CA . GLY A 1 188 ? -18.658 -7.517 6.994 1.00 90.44 188 GLY A CA 1
ATOM 1514 C C . GLY A 1 188 ? -18.284 -6.430 5.992 1.00 90.44 188 GLY A C 1
ATOM 1515 O O . GLY A 1 188 ? -17.887 -5.340 6.388 1.00 90.44 188 GLY A O 1
ATOM 1516 N N . ILE A 1 189 ? -18.437 -6.715 4.700 1.00 90.44 189 ILE A N 1
ATOM 1517 C CA . ILE A 1 189 ? -18.340 -5.726 3.627 1.00 90.44 189 ILE A CA 1
ATOM 1518 C C . ILE A 1 189 ? -19.291 -4.557 3.924 1.00 90.44 189 ILE A C 1
ATOM 1520 O O . ILE A 1 189 ? -20.463 -4.766 4.246 1.00 90.44 189 ILE A O 1
ATOM 1524 N N . GLY A 1 190 ? -18.782 -3.335 3.811 1.00 87.81 190 GLY A N 1
ATOM 1525 C CA . GLY A 1 190 ? -19.470 -2.091 4.148 1.00 87.81 190 GLY A CA 1
ATOM 1526 C C . GLY A 1 190 ? -19.249 -1.616 5.585 1.00 87.81 190 GLY A C 1
ATOM 1527 O O . GLY A 1 190 ? -19.624 -0.491 5.886 1.00 87.81 190 GLY A O 1
ATOM 1528 N N . SER A 1 191 ? -18.633 -2.423 6.455 1.00 91.50 191 SER A N 1
ATOM 1529 C CA . SER A 1 191 ? -18.258 -1.976 7.801 1.00 91.50 191 SER A CA 1
ATOM 1530 C C . SER A 1 191 ? -16.921 -1.229 7.814 1.00 91.50 191 SER A C 1
ATOM 1532 O O . SER A 1 191 ? -16.076 -1.408 6.932 1.00 91.50 191 SER A O 1
ATOM 1534 N N . SER A 1 192 ? -16.707 -0.443 8.865 1.00 92.44 192 SER A N 1
ATOM 1535 C CA . SER A 1 192 ? -15.437 0.201 9.188 1.00 92.44 192 SER A CA 1
ATOM 1536 C C . SER A 1 192 ? -14.946 -0.254 10.556 1.00 92.44 192 SER A C 1
ATOM 1538 O O . SER A 1 192 ? -15.659 -0.196 11.559 1.00 92.44 192 SER A O 1
ATOM 1540 N N . LEU A 1 193 ? -13.694 -0.684 10.612 1.00 94.00 193 LEU A N 1
ATOM 1541 C CA . LEU A 1 193 ? -12.972 -0.974 11.837 1.00 94.00 193 LEU A CA 1
ATOM 1542 C C . LEU A 1 193 ? -12.307 0.309 12.330 1.00 94.00 193 LEU A C 1
ATOM 1544 O O . LEU A 1 193 ? -11.530 0.933 11.604 1.00 94.00 193 LEU A O 1
ATOM 1548 N N . LYS A 1 194 ? -12.586 0.689 13.576 1.00 95.00 194 LYS A N 1
ATOM 1549 C CA . LYS A 1 194 ? -11.977 1.843 14.236 1.00 95.00 194 LYS A CA 1
ATOM 1550 C C . LYS A 1 194 ? -11.159 1.375 15.429 1.00 95.00 194 LYS A C 1
ATOM 1552 O O . LYS A 1 194 ? -11.700 0.920 16.436 1.00 95.00 194 LYS A O 1
ATOM 1557 N N . MET A 1 195 ? -9.845 1.510 15.314 1.00 95.50 195 MET A N 1
ATOM 1558 C CA . MET A 1 195 ? -8.899 1.177 16.368 1.00 95.50 195 MET A CA 1
ATOM 1559 C C . MET A 1 195 ? -8.499 2.441 17.121 1.00 95.50 195 MET A C 1
ATOM 1561 O O . MET A 1 195 ? -7.871 3.334 16.560 1.00 95.50 195 MET A O 1
ATOM 1565 N N . LYS A 1 196 ? -8.831 2.511 18.408 1.00 96.50 196 LYS A N 1
ATOM 1566 C CA . LYS A 1 196 ? -8.322 3.526 19.330 1.00 96.50 196 LYS A CA 1
ATOM 1567 C C . LYS A 1 196 ? -6.968 3.071 19.862 1.00 96.50 196 LYS A C 1
ATOM 1569 O O . LYS A 1 196 ? -6.885 2.018 20.501 1.00 96.50 196 LYS A O 1
ATOM 1574 N N . VAL A 1 197 ? -5.938 3.885 19.666 1.00 95.62 197 VAL A N 1
ATOM 1575 C CA . VAL A 1 197 ? -4.576 3.605 20.136 1.00 95.62 197 VAL A CA 1
ATOM 1576 C C . VAL A 1 197 ? -4.064 4.719 21.043 1.00 95.62 197 VAL A C 1
ATOM 1578 O O . VAL A 1 197 ? -4.460 5.876 20.910 1.00 95.62 197 VAL A O 1
ATOM 1581 N N . TYR A 1 198 ? -3.170 4.379 21.968 1.00 96.75 198 TYR A N 1
ATOM 1582 C CA . TYR A 1 198 ? -2.332 5.355 22.661 1.00 96.75 198 TYR A CA 1
ATOM 1583 C C . TYR A 1 198 ? -0.966 5.423 21.983 1.00 96.75 198 TYR A C 1
ATOM 1585 O O . TYR A 1 198 ? -0.213 4.449 22.027 1.00 96.75 198 TYR A O 1
ATOM 1593 N N . ASN A 1 199 ? -0.640 6.568 21.388 1.00 94.19 199 ASN A N 1
ATOM 1594 C CA . ASN A 1 199 ? 0.671 6.829 20.810 1.00 94.19 199 ASN A CA 1
ATOM 1595 C C . ASN A 1 199 ? 1.624 7.316 21.914 1.00 94.19 199 ASN A C 1
ATOM 1597 O O . ASN A 1 199 ? 1.539 8.457 22.371 1.00 94.19 199 ASN A O 1
ATOM 1601 N N . LYS A 1 200 ? 2.555 6.456 22.334 1.00 93.94 200 LYS A N 1
ATOM 1602 C CA . LYS A 1 200 ? 3.550 6.719 23.387 1.00 93.94 200 LYS A CA 1
ATOM 1603 C C . LYS A 1 200 ? 4.480 7.882 23.043 1.00 93.94 200 LYS A C 1
ATOM 1605 O O . LYS A 1 200 ? 4.842 8.648 23.932 1.00 93.94 200 LYS A O 1
ATOM 1610 N N . LYS A 1 201 ? 4.860 8.025 21.767 1.00 91.38 201 LYS A N 1
ATOM 1611 C CA . LYS A 1 201 ? 5.789 9.068 21.297 1.00 91.38 201 LYS A CA 1
ATOM 1612 C C . LYS A 1 201 ? 5.142 10.447 21.378 1.00 91.38 201 LYS A C 1
ATOM 1614 O O . LYS A 1 201 ? 5.738 11.374 21.918 1.00 91.38 201 LYS A O 1
ATOM 1619 N N . LYS A 1 202 ? 3.907 10.566 20.888 1.00 92.62 202 LYS A N 1
ATOM 1620 C CA . LYS A 1 202 ? 3.137 11.820 20.898 1.00 92.62 202 LYS A CA 1
ATOM 1621 C C . LYS A 1 202 ? 2.371 12.055 22.204 1.00 92.62 202 LYS A C 1
ATOM 1623 O O . LYS A 1 202 ? 1.843 13.140 22.412 1.00 92.62 202 LYS A O 1
ATOM 1628 N N . LYS A 1 203 ? 2.314 11.049 23.084 1.00 95.81 203 LYS A N 1
ATOM 1629 C CA . LYS A 1 203 ? 1.559 11.042 24.348 1.00 95.81 203 LYS A CA 1
ATOM 1630 C C . LYS A 1 203 ? 0.077 11.391 24.164 1.00 95.81 203 LYS A C 1
ATOM 1632 O O . LYS A 1 203 ? -0.509 12.071 25.002 1.00 95.81 203 LYS A O 1
ATOM 1637 N N . GLN A 1 204 ? -0.532 10.907 23.085 1.00 96.62 204 GLN A N 1
ATOM 1638 C CA . GLN A 1 204 ? -1.916 11.223 22.732 1.00 96.62 204 GLN A CA 1
ATOM 1639 C C . GLN A 1 204 ? -2.689 9.991 22.267 1.00 96.62 204 GLN A C 1
ATOM 1641 O O . GLN A 1 204 ? -2.110 8.953 21.946 1.00 96.62 204 GLN A O 1
ATOM 1646 N N . ILE A 1 205 ? -4.013 10.122 22.238 1.00 97.00 205 ILE A N 1
ATOM 1647 C CA . ILE A 1 205 ? -4.905 9.123 21.655 1.00 97.00 205 ILE A CA 1
ATOM 1648 C C . ILE A 1 205 ? -5.032 9.390 20.159 1.00 97.00 205 ILE A C 1
ATOM 1650 O O . ILE A 1 205 ? -5.295 10.522 19.759 1.00 97.00 205 ILE A O 1
ATOM 1654 N N . GLU A 1 206 ? -4.901 8.340 19.358 1.00 94.00 206 GLU A N 1
ATOM 1655 C CA . GLU A 1 206 ? -5.106 8.374 17.909 1.00 94.00 206 GLU A CA 1
ATOM 1656 C C . GLU A 1 206 ? -6.143 7.317 17.508 1.00 94.00 206 GLU A C 1
ATOM 1658 O O . GLU A 1 206 ? -6.460 6.400 18.277 1.00 94.00 206 GLU A O 1
ATOM 1663 N N . TYR A 1 207 ? -6.702 7.469 16.309 1.00 91.75 207 TYR A N 1
ATOM 1664 C CA . TYR A 1 207 ? -7.641 6.514 15.736 1.00 91.75 207 TYR A CA 1
ATOM 1665 C C . TYR A 1 207 ? -7.120 6.049 14.388 1.00 91.75 207 TYR A C 1
ATOM 1667 O O . TYR A 1 207 ? -6.879 6.874 13.516 1.00 91.75 207 TYR A O 1
ATOM 1675 N N . HIS A 1 208 ? -6.971 4.739 14.225 1.00 90.56 208 HIS A N 1
ATOM 1676 C CA . HIS A 1 208 ? -6.673 4.131 12.934 1.00 90.56 208 HIS A CA 1
ATOM 1677 C C . HIS A 1 208 ? -7.978 3.564 12.372 1.00 90.56 208 HIS A C 1
ATOM 1679 O O . HIS A 1 208 ? -8.748 2.926 13.101 1.00 90.56 208 HIS A O 1
ATOM 1685 N N . LEU A 1 209 ? -8.237 3.807 11.091 1.00 90.25 209 LEU A N 1
ATOM 1686 C CA . LEU A 1 209 ? -9.455 3.385 10.405 1.00 90.25 209 LEU A CA 1
ATOM 1687 C C . LEU A 1 209 ? -9.109 2.381 9.302 1.00 90.25 209 LEU A C 1
ATOM 1689 O O . LEU A 1 209 ? -8.126 2.546 8.583 1.00 90.25 209 LEU A O 1
ATOM 1693 N N . LYS A 1 210 ? -9.917 1.328 9.175 1.00 89.75 210 LYS A N 1
ATOM 1694 C CA . LYS A 1 210 ? -9.874 0.394 8.042 1.00 89.75 210 LYS A CA 1
ATOM 1695 C C . LYS A 1 210 ? -11.295 0.095 7.592 1.00 89.75 210 LYS A C 1
ATOM 1697 O O . LYS A 1 210 ? -12.091 -0.408 8.380 1.00 89.75 210 LYS A O 1
ATOM 1702 N N . SER A 1 211 ? -11.601 0.374 6.333 1.00 88.50 211 SER A N 1
ATOM 1703 C CA . SER A 1 211 ? -12.897 0.041 5.740 1.00 88.50 211 SER A CA 1
ATOM 1704 C C . SER A 1 211 ? -12.843 -1.333 5.082 1.00 88.50 211 SER A C 1
ATOM 1706 O O . SER A 1 211 ? -11.917 -1.637 4.328 1.00 88.50 211 SER A O 1
ATOM 1708 N N . VAL A 1 212 ? -13.854 -2.161 5.331 1.00 88.56 212 VAL A N 1
ATOM 1709 C CA . VAL A 1 212 ? -14.001 -3.470 4.692 1.00 88.56 212 VAL A CA 1
ATOM 1710 C C . VAL A 1 212 ? -14.823 -3.284 3.425 1.00 88.56 212 VAL A C 1
ATOM 1712 O O . VAL A 1 212 ? -16.039 -3.438 3.420 1.00 88.56 212 VAL A O 1
ATOM 1715 N N . ASN A 1 213 ? -14.174 -2.890 2.335 1.00 83.94 213 ASN A N 1
ATOM 1716 C CA . ASN A 1 213 ? -14.893 -2.523 1.107 1.00 83.94 213 ASN A CA 1
ATOM 1717 C C . ASN A 1 213 ? -15.105 -3.695 0.151 1.00 83.94 213 ASN A C 1
ATOM 1719 O O . ASN A 1 213 ? -16.029 -3.679 -0.661 1.00 83.94 213 ASN A O 1
ATOM 1723 N N . THR A 1 214 ? -14.241 -4.702 0.223 1.00 80.25 214 THR A N 1
ATOM 1724 C CA . THR A 1 214 ? -14.255 -5.851 -0.678 1.00 80.25 214 THR A CA 1
ATOM 1725 C C . THR A 1 214 ? -13.855 -7.115 0.074 1.00 80.25 214 THR A C 1
ATOM 1727 O O . THR A 1 214 ? -13.324 -7.075 1.184 1.00 80.25 214 THR A O 1
ATOM 1730 N N . TYR A 1 215 ? -14.131 -8.255 -0.546 1.00 79.69 215 TYR A N 1
ATOM 1731 C CA . TYR A 1 215 ? -13.598 -9.549 -0.154 1.00 79.69 215 TYR A CA 1
ATOM 1732 C C . TYR A 1 215 ? -13.224 -10.294 -1.432 1.00 79.69 215 TYR A C 1
ATOM 1734 O O . TYR A 1 215 ? -14.004 -10.306 -2.386 1.00 79.69 215 TYR A O 1
ATOM 1742 N N . SER A 1 216 ? -12.043 -10.907 -1.451 1.00 69.62 216 SER A N 1
ATOM 1743 C CA . SER A 1 216 ? -11.636 -11.768 -2.556 1.00 69.62 216 SER A CA 1
ATOM 1744 C C . SER A 1 216 ? -12.108 -13.194 -2.294 1.00 69.62 216 SER A C 1
ATOM 1746 O O . SER A 1 216 ? -11.777 -13.792 -1.269 1.00 69.62 216 SER A O 1
ATOM 1748 N N . HIS A 1 217 ? -12.890 -13.750 -3.219 1.00 64.44 217 HIS A N 1
ATOM 1749 C CA . HIS A 1 217 ? -13.233 -15.165 -3.179 1.00 64.44 217 HIS A CA 1
ATOM 1750 C C . HIS A 1 217 ? -12.013 -15.988 -3.603 1.00 64.44 217 HIS A C 1
ATOM 1752 O O . HIS A 1 217 ? -11.458 -15.791 -4.678 1.00 64.44 217 HIS A O 1
ATOM 1758 N N . GLY A 1 218 ? -11.614 -16.932 -2.753 1.00 54.84 218 GLY A N 1
ATOM 1759 C CA . GLY A 1 218 ? -10.380 -17.715 -2.869 1.00 54.84 218 GLY A CA 1
ATOM 1760 C C . GLY A 1 218 ? -10.193 -18.627 -4.063 1.00 54.84 218 GLY A C 1
ATOM 1761 O O . GLY A 1 218 ? -9.237 -19.391 -4.078 1.00 54.84 218 GLY A O 1
ATOM 1762 N N . THR A 1 219 ? -11.116 -18.631 -5.011 1.00 53.25 219 THR A N 1
ATOM 1763 C CA . THR A 1 219 ? -11.148 -19.633 -6.067 1.00 53.25 219 THR A CA 1
ATOM 1764 C C . THR A 1 219 ? -11.815 -19.035 -7.291 1.00 53.25 219 THR A C 1
ATOM 1766 O O . THR A 1 219 ? -13.040 -19.056 -7.417 1.00 53.25 219 THR A O 1
ATOM 1769 N N . THR A 1 220 ? -11.009 -18.524 -8.212 1.00 51.12 220 THR A N 1
ATOM 1770 C CA . THR A 1 220 ? -11.409 -18.473 -9.617 1.00 51.12 220 THR A CA 1
ATOM 1771 C C . THR A 1 220 ? -10.374 -19.227 -10.441 1.00 51.12 220 THR A C 1
ATOM 1773 O O . THR A 1 220 ? -9.217 -19.346 -10.032 1.00 51.12 220 THR A O 1
ATOM 1776 N N . GLU A 1 221 ? -10.778 -19.723 -11.610 1.00 51.19 221 GLU A N 1
ATOM 1777 C CA . GLU A 1 221 ? -9.886 -20.354 -12.599 1.00 51.19 221 GLU A CA 1
ATOM 1778 C C . GLU A 1 221 ? -8.760 -19.410 -13.075 1.00 51.19 221 GLU A C 1
ATOM 1780 O O . GLU A 1 221 ? -7.817 -19.838 -13.736 1.00 51.19 221 GLU A O 1
ATOM 1785 N N . HIS A 1 222 ? -8.831 -18.127 -12.708 1.00 53.75 222 HIS A N 1
ATOM 1786 C CA . HIS A 1 222 ? -7.882 -17.076 -13.065 1.00 53.75 222 HIS A CA 1
ATOM 1787 C C . HIS A 1 222 ? -7.164 -16.473 -11.846 1.00 53.75 222 HIS A C 1
ATOM 1789 O O . HIS A 1 222 ? -6.618 -15.376 -11.930 1.00 53.75 222 HIS A O 1
ATOM 1795 N N . GLY A 1 223 ? -7.137 -17.198 -10.723 1.00 54.25 223 GLY A N 1
ATOM 1796 C CA . GLY A 1 223 ? -6.442 -16.789 -9.505 1.00 54.25 223 GLY A CA 1
ATOM 1797 C C . GLY A 1 223 ? -7.348 -16.145 -8.453 1.00 54.25 223 GLY A C 1
ATOM 1798 O O . GLY A 1 223 ? -8.538 -15.904 -8.656 1.00 54.25 223 GLY A O 1
ATOM 1799 N N . GLY A 1 224 ? -6.774 -15.935 -7.274 1.00 57.41 224 GLY A N 1
ATOM 1800 C CA . GLY A 1 224 ? -7.442 -15.397 -6.095 1.00 57.41 224 GLY A CA 1
ATOM 1801 C C . GLY A 1 224 ? -6.662 -15.785 -4.844 1.00 57.41 224 GLY A C 1
ATOM 1802 O O . GLY A 1 224 ? -6.164 -16.902 -4.744 1.00 57.41 224 GLY A O 1
ATOM 1803 N N . ALA A 1 225 ? -6.531 -14.863 -3.896 1.00 60.69 225 ALA A N 1
ATOM 1804 C CA . ALA A 1 225 ? -5.923 -15.127 -2.598 1.00 60.69 225 ALA A CA 1
ATOM 1805 C C . ALA A 1 225 ? -6.981 -14.962 -1.504 1.00 60.69 225 ALA A C 1
ATOM 1807 O O . ALA A 1 225 ? -7.737 -13.990 -1.512 1.00 60.69 225 ALA A O 1
ATOM 1808 N N . VAL A 1 226 ? -7.027 -15.904 -0.557 1.00 70.12 226 VAL A N 1
ATOM 1809 C CA . VAL A 1 226 ? -7.864 -15.795 0.648 1.00 70.12 226 VAL A CA 1
ATOM 1810 C C . VAL A 1 226 ? -7.038 -15.178 1.766 1.00 70.12 226 VAL A C 1
ATOM 1812 O O . VAL A 1 226 ? -6.646 -15.865 2.704 1.00 70.12 226 VAL A O 1
ATOM 1815 N N . ASP A 1 227 ? -6.799 -13.874 1.696 1.00 76.25 227 ASP A N 1
ATOM 1816 C CA . ASP A 1 227 ? -6.492 -13.105 2.901 1.00 76.25 227 ASP A CA 1
ATOM 1817 C C . ASP A 1 227 ? -7.587 -12.060 3.094 1.00 76.25 227 ASP A C 1
ATOM 1819 O O . ASP A 1 227 ? -7.827 -11.207 2.246 1.00 76.25 227 ASP A O 1
ATOM 1823 N N . HIS A 1 228 ? -8.307 -12.189 4.199 1.00 81.50 228 HIS A N 1
ATOM 1824 C CA . HIS A 1 228 ? -9.395 -11.290 4.589 1.00 81.50 228 HIS A CA 1
ATOM 1825 C C . HIS A 1 228 ? -9.168 -10.715 5.982 1.00 81.50 228 HIS A C 1
ATOM 1827 O O . HIS A 1 228 ? -10.090 -10.196 6.620 1.00 81.50 228 HIS A O 1
ATOM 1833 N N . ARG A 1 229 ? -7.929 -10.834 6.466 1.00 88.25 229 ARG A N 1
ATOM 1834 C CA . ARG A 1 229 ? -7.482 -10.145 7.661 1.00 88.25 229 ARG A CA 1
ATOM 1835 C C . ARG A 1 229 ? -7.394 -8.661 7.330 1.00 88.25 229 ARG A C 1
ATOM 1837 O O . ARG A 1 229 ? -6.770 -8.256 6.355 1.00 88.25 229 ARG A O 1
ATOM 1844 N N . ASN A 1 230 ? -7.982 -7.843 8.186 1.00 88.56 230 ASN A N 1
ATOM 1845 C CA . ASN A 1 230 ? -7.700 -6.421 8.241 1.00 88.56 230 ASN A CA 1
ATOM 1846 C C . ASN A 1 230 ? -6.537 -6.233 9.209 1.00 88.56 230 ASN A C 1
ATOM 1848 O O . ASN A 1 230 ? -6.663 -6.556 10.390 1.00 88.56 230 ASN A O 1
ATOM 1852 N N . VAL A 1 231 ? -5.403 -5.754 8.707 1.00 89.06 231 VAL A N 1
ATOM 1853 C CA . VAL A 1 231 ? -4.195 -5.562 9.513 1.00 89.06 231 VAL A CA 1
ATOM 1854 C C . VAL A 1 231 ? -4.075 -4.094 9.907 1.00 89.06 231 VAL A C 1
ATOM 1856 O O . VAL A 1 231 ? -4.108 -3.206 9.054 1.00 89.06 231 VAL A O 1
ATOM 1859 N N . PHE A 1 232 ? -3.939 -3.848 11.206 1.00 89.75 232 PHE A N 1
ATOM 1860 C CA . PHE A 1 232 ? -3.546 -2.563 11.769 1.00 89.75 232 PHE A CA 1
ATOM 1861 C C . PHE A 1 232 ? -2.065 -2.611 12.130 1.00 89.75 232 PHE A C 1
ATOM 1863 O O . PHE A 1 232 ? -1.704 -3.282 13.099 1.00 89.75 232 PHE A O 1
ATOM 1870 N N . GLY A 1 233 ? -1.233 -1.879 11.391 1.00 87.94 233 GLY A N 1
ATOM 1871 C CA . GLY A 1 233 ? 0.109 -1.537 11.840 1.00 87.94 233 GLY A CA 1
ATOM 1872 C C . GLY A 1 233 ? 0.045 -0.600 13.049 1.00 87.94 233 GLY A C 1
ATOM 1873 O O . GLY A 1 233 ? -0.686 0.396 13.036 1.00 87.94 233 GLY A O 1
ATOM 1874 N N . LEU A 1 234 ? 0.739 -0.952 14.133 1.00 88.00 234 LEU A N 1
ATOM 1875 C CA . LEU A 1 234 ? 0.833 -0.142 15.357 1.00 88.00 234 LEU A CA 1
ATOM 1876 C C . LEU A 1 234 ? 2.274 0.340 15.614 1.00 88.00 234 LEU A C 1
ATOM 1878 O O . LEU A 1 234 ? 2.518 1.129 16.533 1.00 88.00 234 LEU A O 1
ATOM 1882 N N . GLY A 1 235 ? 3.239 -0.132 14.823 1.00 86.06 235 GLY A N 1
ATOM 1883 C CA . GLY A 1 235 ? 4.660 0.126 15.014 1.00 86.06 235 GLY A CA 1
ATOM 1884 C C . GLY A 1 235 ? 5.136 -0.202 16.435 1.00 86.06 235 GLY A C 1
ATOM 1885 O O . GLY A 1 235 ? 4.685 -1.157 17.075 1.00 86.06 235 GLY A O 1
ATOM 1886 N N . TYR A 1 236 ? 6.059 0.620 16.940 1.00 85.12 236 TYR A N 1
ATOM 1887 C CA . TYR A 1 236 ? 6.618 0.524 18.303 1.00 85.12 236 TYR A CA 1
ATOM 1888 C C . TYR A 1 236 ? 5.993 1.518 19.283 1.00 85.12 236 TYR A C 1
ATOM 1890 O O . TYR A 1 236 ? 6.186 1.439 20.502 1.00 85.12 236 TYR A O 1
ATOM 1898 N N . THR A 1 237 ? 5.292 2.513 18.749 1.00 88.69 237 THR A N 1
ATOM 1899 C CA . THR A 1 237 ? 4.839 3.679 19.502 1.00 88.69 237 THR A CA 1
ATOM 1900 C C . THR A 1 237 ? 3.379 3.569 19.895 1.00 88.69 237 THR A C 1
ATOM 1902 O O . THR A 1 237 ? 3.013 4.169 20.903 1.00 88.69 237 THR A O 1
ATOM 1905 N N . SER A 1 238 ? 2.560 2.789 19.191 1.00 92.56 238 SER A N 1
ATOM 1906 C CA . SER A 1 238 ? 1.130 2.698 19.476 1.00 92.56 238 SER A CA 1
ATOM 1907 C C . SER A 1 238 ? 0.786 1.474 20.321 1.00 92.56 238 SER A C 1
ATOM 1909 O O . SER A 1 238 ? 1.361 0.399 20.190 1.00 92.56 238 SER A O 1
ATOM 1911 N N . THR A 1 239 ? -0.143 1.639 21.260 1.00 94.75 239 THR A N 1
ATOM 1912 C CA . THR A 1 239 ? -0.716 0.543 22.059 1.00 94.75 239 THR A CA 1
ATOM 1913 C C . THR A 1 239 ? -2.218 0.495 21.823 1.00 94.75 239 THR A C 1
ATOM 1915 O O . THR A 1 239 ? -2.870 1.531 21.989 1.00 94.75 239 THR A O 1
ATOM 1918 N N . PRO A 1 240 ? -2.784 -0.661 21.437 1.00 95.88 240 PRO A N 1
ATOM 1919 C CA . PRO A 1 240 ? -4.210 -0.763 21.175 1.00 95.88 240 PRO A CA 1
ATOM 1920 C C . PRO A 1 240 ? -4.977 -0.639 22.493 1.00 95.88 240 PRO A C 1
ATOM 1922 O O . PRO A 1 240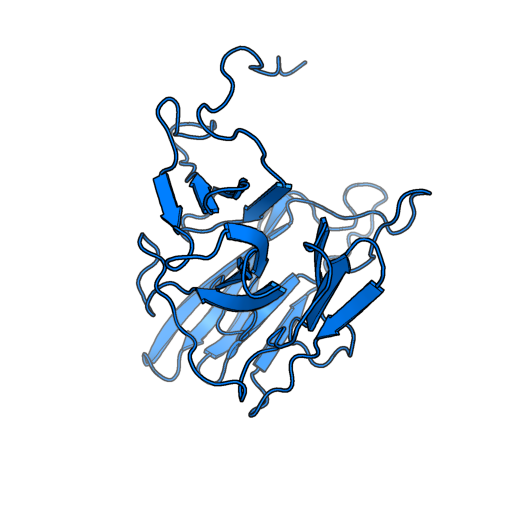 ? -4.623 -1.263 23.492 1.00 95.88 240 PRO A O 1
ATOM 1925 N N . LEU A 1 241 ? -6.021 0.186 22.503 1.00 97.06 241 LEU A N 1
ATOM 1926 C CA . LEU A 1 241 ? -6.876 0.393 23.675 1.00 97.06 241 LEU A CA 1
ATOM 1927 C C . LEU A 1 241 ? -8.275 -0.176 23.469 1.00 97.06 241 LEU A C 1
ATOM 1929 O O . LEU A 1 241 ? -8.876 -0.704 24.399 1.00 97.06 241 LEU A O 1
ATOM 1933 N N . HIS A 1 242 ? -8.825 -0.002 22.268 1.00 97.62 242 HIS A N 1
ATOM 1934 C CA . HIS A 1 242 ? -10.192 -0.393 21.962 1.00 97.62 242 HIS A CA 1
ATOM 1935 C C . HIS A 1 242 ? -10.368 -0.566 20.457 1.00 97.62 242 HIS A C 1
ATOM 1937 O O . HIS A 1 242 ? -9.983 0.315 19.691 1.00 97.62 242 HIS A O 1
ATOM 1943 N N . LEU A 1 243 ? -10.996 -1.663 20.049 1.00 96.94 243 LEU A N 1
ATOM 1944 C CA . LEU A 1 243 ? -11.432 -1.894 18.678 1.00 96.94 243 LEU A CA 1
ATOM 1945 C C . LEU A 1 243 ? -12.955 -1.832 18.640 1.00 96.94 243 LEU A C 1
ATOM 1947 O O . LEU A 1 243 ? -13.617 -2.576 19.366 1.00 96.94 243 LEU A O 1
ATOM 1951 N N . SER A 1 244 ? -13.498 -0.982 17.776 1.00 96.75 244 SER A N 1
ATOM 1952 C CA . SER A 1 244 ? -14.922 -0.963 17.463 1.00 96.75 244 SER A CA 1
ATOM 1953 C C . SER A 1 244 ? -15.167 -1.243 15.985 1.00 96.75 244 SER A C 1
ATOM 1955 O O . SER A 1 244 ? -14.325 -0.983 15.125 1.00 96.75 244 SER A O 1
ATOM 1957 N N . ILE A 1 245 ? -16.343 -1.799 15.708 1.00 94.69 245 ILE A N 1
ATOM 1958 C CA . ILE A 1 245 ? -16.848 -2.060 14.362 1.00 94.69 245 ILE A CA 1
ATOM 1959 C C . ILE A 1 245 ? -18.046 -1.135 14.168 1.00 94.69 245 ILE A C 1
ATOM 1961 O O . ILE A 1 245 ? -18.960 -1.132 14.996 1.00 94.69 245 ILE A O 1
ATOM 1965 N N . VAL A 1 246 ? -18.021 -0.342 13.104 1.00 92.25 246 VAL A N 1
ATOM 1966 C CA . VAL A 1 246 ? -19.089 0.581 12.710 1.00 92.25 246 VAL A CA 1
ATOM 1967 C C . VAL A 1 246 ? -19.696 0.070 11.408 1.00 92.25 246 VAL A C 1
ATOM 1969 O O . VAL A 1 246 ? -18.961 -0.382 10.534 1.00 92.25 246 VAL A O 1
ATOM 1972 N N . TRP A 1 247 ? -21.021 0.109 11.303 1.00 86.81 247 TRP A N 1
ATOM 1973 C CA . TRP A 1 247 ? -21.788 -0.309 10.128 1.00 86.81 247 TRP A CA 1
ATOM 1974 C C . TRP A 1 247 ? -22.512 0.878 9.509 1.00 86.81 247 TRP A C 1
ATOM 1976 O O . TRP A 1 247 ? -22.873 1.793 10.286 1.00 86.81 247 TRP A O 1
#